Protein AF-A0A0B8PDK1-F1 (afdb_monomer_lite)

Sequence (218 aa):
MIPDRPSPEDPAHLPEDLIPDRDPYHWYFEASARYGMTVEDLDAVCRYEGEEHPQMFTHVSCNWQNDELNVVYFISRGQSEPEMLYEHAFIWVINDKQINNGRIWPMINHNAIGLADQDVTLDAEGATINISYDCKDYTCQYINHVLLARGDTPHVRSDGRPLFGSTDFDMDAYKNAERFFFNATFRLPGGSLHTNTLYLFDDFPAKIHKVLAPAFGY

pLDDT: mean 82.4, std 14.78, range [33.59, 97.44]

Secondary structure (DSSP, 8-state):
-PPPPPPPPPPSS-GGG-S-SS-HHHHHHHHHHHH---HHHHHHHHT-----BTTBEEEEEEEEETTEEEEEEEEE-SSS-TTTTEEEEEEEEESHHHHHTT--SPEEEEEPTT-TTS--EEEEEEEEEEEEEEEETTEEEEEEEEEEEE-SSSEEEEEEEESSS-----THHHHTEEEEEEEEEEE-TTS-EEEEEEEEPTTHHHHHHHHHHHHHT-

Organism: NCBI:txid1481914

Foldseek 3Di:
DPPDQDAFDFDPDDLLNFPEPDDPPPCLVVLCVLQVFDSVLVCCQQVPQDDDDPFKGWHWGWYDDPQKIKIKIWIFGDDPDRSVRTAKIFIDIQHPVCLVVVLLGTKIKGQAPPFQPFQKAWPPQQKWKKFWFPDDPNDTDIDTARFNWDPRGSIITGRSQGSDDDGPDDLCSLQGTQWIWIWTWIQGPVRDIDIDIGTDHRVNSNSVSSRRCSNNPD

Radius of gyration: 17.25 Å; chains: 1; bounding box: 42×47×42 Å

Structure (mmCIF, N/CA/C/O backbone):
data_AF-A0A0B8PDK1-F1
#
_entry.id   AF-A0A0B8PDK1-F1
#
loop_
_atom_site.group_PDB
_atom_site.id
_atom_site.type_symbol
_atom_site.label_atom_id
_atom_site.label_alt_id
_atom_site.label_comp_id
_atom_site.label_asym_id
_atom_site.label_entity_id
_atom_site.label_seq_id
_atom_site.pdbx_PDB_ins_code
_atom_site.Cartn_x
_atom_site.Cartn_y
_atom_site.Cartn_z
_atom_site.occupancy
_atom_site.B_iso_or_equiv
_atom_site.auth_seq_id
_atom_site.auth_comp_id
_atom_site.auth_asym_id
_atom_site.auth_atom_id
_atom_site.pdbx_PDB_model_num
ATOM 1 N N . MET A 1 1 ? 3.953 -26.538 -22.616 1.00 37.06 1 MET A N 1
ATOM 2 C CA . MET A 1 1 ? 3.227 -25.254 -22.640 1.00 37.06 1 MET A CA 1
ATOM 3 C C . MET A 1 1 ? 3.191 -24.759 -21.212 1.00 37.06 1 MET A C 1
ATOM 5 O O . MET A 1 1 ? 2.736 -25.506 -20.356 1.00 37.06 1 MET A O 1
ATOM 9 N N . ILE A 1 2 ? 3.772 -23.593 -20.947 1.00 33.59 2 ILE A N 1
ATOM 10 C CA . ILE A 1 2 ? 3.599 -22.906 -19.663 1.00 33.59 2 ILE A CA 1
ATOM 11 C C . ILE A 1 2 ? 2.163 -22.360 -19.705 1.00 33.59 2 ILE A C 1
ATOM 13 O O . ILE A 1 2 ? 1.821 -21.766 -20.726 1.00 33.59 2 ILE A O 1
ATOM 17 N N . PRO A 1 3 ? 1.298 -22.637 -18.715 1.00 39.22 3 PRO A N 1
ATOM 18 C CA . PRO A 1 3 ? -0.048 -22.075 -18.707 1.00 39.22 3 PRO A CA 1
ATOM 19 C C . PRO A 1 3 ? 0.036 -20.547 -18.730 1.00 39.22 3 PRO A C 1
ATOM 21 O O . PRO A 1 3 ? 0.897 -19.973 -18.058 1.00 39.22 3 PRO A O 1
ATOM 24 N N . ASP A 1 4 ? -0.834 -19.906 -19.513 1.00 47.59 4 ASP A N 1
ATOM 25 C CA . ASP A 1 4 ? -0.920 -18.448 -19.546 1.00 47.59 4 ASP A CA 1
ATOM 26 C C . ASP A 1 4 ? -1.143 -17.929 -18.126 1.00 47.59 4 ASP A C 1
ATOM 28 O O . ASP A 1 4 ? -2.011 -18.419 -17.393 1.00 47.59 4 ASP A O 1
ATOM 32 N N . ARG A 1 5 ? -0.314 -16.965 -17.715 1.00 54.00 5 ARG A N 1
ATOM 33 C CA . ARG A 1 5 ? -0.456 -16.338 -16.402 1.00 54.00 5 ARG A CA 1
ATOM 34 C C . ARG A 1 5 ? -1.838 -15.679 -16.341 1.00 54.00 5 ARG A C 1
ATOM 36 O O . ARG A 1 5 ? -2.207 -14.988 -17.295 1.00 54.00 5 ARG A O 1
ATOM 43 N N . PRO A 1 6 ? -2.601 -15.856 -15.247 1.00 57.00 6 PRO A N 1
ATOM 44 C CA . PRO A 1 6 ? -3.832 -15.107 -15.066 1.00 57.00 6 PRO A CA 1
ATOM 45 C C . PRO A 1 6 ? -3.507 -13.619 -15.146 1.00 57.00 6 PRO A C 1
ATOM 47 O O . PRO A 1 6 ? -2.503 -13.161 -14.607 1.00 57.00 6 PRO A O 1
ATOM 50 N N . SER A 1 7 ? -4.327 -12.857 -15.851 1.00 64.06 7 SER A N 1
ATOM 51 C CA . SER A 1 7 ? -4.087 -11.429 -15.980 1.00 64.06 7 SER A CA 1
ATOM 52 C C . SER A 1 7 ? -4.684 -10.707 -14.754 1.00 64.06 7 SER A C 1
ATOM 54 O O . SER A 1 7 ? -5.829 -11.000 -14.395 1.00 64.06 7 SER A O 1
ATOM 56 N N . PRO A 1 8 ? -3.954 -9.796 -14.078 1.00 63.12 8 PRO A N 1
ATOM 57 C CA . PRO A 1 8 ? -4.495 -9.027 -12.955 1.00 63.12 8 PRO A CA 1
ATOM 58 C C . PRO A 1 8 ? -5.671 -8.166 -13.419 1.00 63.12 8 PRO A C 1
ATOM 60 O O . PRO A 1 8 ? -5.688 -7.743 -14.575 1.00 63.12 8 PRO A O 1
ATOM 63 N N . GLU A 1 9 ? -6.664 -7.946 -12.561 1.00 67.62 9 GLU A N 1
ATOM 64 C CA . GLU A 1 9 ? -7.712 -6.956 -12.836 1.00 67.62 9 GLU A CA 1
ATOM 65 C C . GLU A 1 9 ? -7.065 -5.558 -12.783 1.00 67.62 9 GLU A C 1
ATOM 67 O O . GLU A 1 9 ? -6.116 -5.348 -12.024 1.00 67.62 9 GLU A O 1
ATOM 72 N N . ASP A 1 10 ? -7.504 -4.617 -13.625 1.00 64.88 10 ASP A N 1
ATOM 73 C CA . ASP A 1 10 ? -7.062 -3.226 -13.472 1.00 64.88 10 ASP A CA 1
ATOM 74 C C . ASP A 1 10 ? -7.556 -2.687 -12.113 1.00 64.88 10 ASP A C 1
ATOM 76 O O . ASP A 1 10 ? -8.640 -3.087 -11.667 1.00 64.88 10 ASP A O 1
ATOM 80 N N . PRO A 1 11 ? -6.797 -1.795 -11.445 1.00 58.91 11 PRO A N 1
ATOM 81 C CA . PRO A 1 11 ? -7.277 -1.121 -10.245 1.00 58.91 11 PRO A CA 1
ATOM 82 C C . PRO A 1 11 ? -8.623 -0.451 -10.529 1.00 58.91 11 PRO A C 1
ATOM 84 O O . PRO A 1 11 ? -8.773 0.221 -11.549 1.00 58.91 11 PRO A O 1
ATOM 87 N N . ALA A 1 12 ? -9.600 -0.652 -9.643 1.00 50.56 12 ALA A N 1
ATOM 88 C CA . ALA A 1 12 ? -10.974 -0.199 -9.870 1.00 50.56 12 ALA A CA 1
ATOM 89 C C . ALA A 1 12 ? -11.110 1.333 -9.918 1.00 50.56 12 ALA A C 1
ATOM 91 O O . ALA A 1 12 ? -12.065 1.834 -10.501 1.00 50.56 12 ALA A O 1
ATOM 92 N N . HIS A 1 13 ? -10.148 2.047 -9.327 1.00 52.41 13 HIS A N 1
ATOM 93 C CA . HIS A 1 13 ? -10.093 3.505 -9.270 1.00 52.41 13 HIS A CA 1
ATOM 94 C C . HIS A 1 13 ? -8.677 3.953 -9.609 1.00 52.41 13 HIS A C 1
ATOM 96 O O . HIS A 1 13 ? -7.705 3.467 -9.017 1.00 52.41 13 HIS A O 1
ATOM 102 N N . LEU A 1 14 ? -8.555 4.851 -10.583 1.00 57.94 14 LEU A N 1
ATOM 103 C CA . LEU A 1 14 ? -7.292 5.509 -10.890 1.00 57.94 14 LEU A CA 1
ATOM 104 C C . LEU A 1 14 ? -7.167 6.790 -10.054 1.00 57.94 14 LEU A C 1
ATOM 106 O O . LEU A 1 14 ? -8.182 7.337 -9.636 1.00 57.94 14 LEU A O 1
ATOM 110 N N . PRO A 1 15 ? -5.946 7.303 -9.819 1.00 48.53 15 PRO A N 1
ATOM 111 C CA . PRO A 1 15 ? -5.741 8.562 -9.101 1.00 48.53 15 PRO A CA 1
ATOM 112 C C . PRO A 1 15 ? -6.582 9.742 -9.622 1.00 48.53 15 PRO A C 1
ATOM 114 O O . PRO A 1 15 ? -7.005 10.578 -8.833 1.00 48.53 15 PRO A O 1
ATOM 117 N N . GLU A 1 16 ? -6.858 9.777 -10.929 1.00 47.09 16 GLU A N 1
ATOM 118 C CA . GLU A 1 16 ? -7.649 10.818 -11.605 1.00 47.09 16 GLU A CA 1
ATOM 119 C C . GLU A 1 16 ? -9.161 10.754 -11.291 1.00 47.09 16 GLU A C 1
ATOM 121 O O . GLU A 1 16 ? -9.870 11.736 -11.493 1.00 47.09 16 GLU A O 1
ATOM 126 N N . ASP A 1 17 ? -9.665 9.633 -10.758 1.00 49.50 17 ASP A N 1
ATOM 127 C CA . ASP A 1 17 ? -11.092 9.424 -10.453 1.00 49.50 17 ASP A CA 1
ATOM 128 C C . ASP A 1 17 ? -11.490 9.915 -9.038 1.00 49.50 17 ASP A C 1
ATOM 130 O O . ASP A 1 17 ? -12.602 9.659 -8.575 1.00 49.50 17 ASP A O 1
ATOM 134 N N . LEU A 1 18 ? -10.584 10.576 -8.301 1.00 52.47 18 LEU A N 1
ATOM 135 C CA . LEU A 1 18 ? -10.633 10.640 -6.830 1.00 52.47 18 LEU A CA 1
ATOM 136 C C . LEU A 1 18 ? -10.972 12.000 -6.210 1.00 52.47 18 LEU A C 1
ATOM 138 O O . LEU A 1 18 ? -10.708 12.189 -5.019 1.00 52.47 18 LEU A O 1
ATOM 142 N N . ILE A 1 19 ? -11.573 12.935 -6.948 1.00 50.78 19 ILE A N 1
ATOM 143 C CA . ILE A 1 19 ? -12.209 14.104 -6.321 1.00 50.78 19 ILE A CA 1
ATOM 144 C C . ILE A 1 19 ? -13.554 13.631 -5.752 1.00 50.78 19 ILE A C 1
ATOM 146 O O . ILE A 1 19 ? -14.450 13.301 -6.531 1.00 50.78 19 ILE A O 1
ATOM 150 N N . PRO A 1 20 ? -13.746 13.566 -4.420 1.00 49.69 20 PRO A N 1
ATOM 151 C CA . PRO A 1 20 ? -15.002 13.079 -3.872 1.00 49.69 20 PRO A CA 1
ATOM 152 C C . PRO A 1 20 ? -16.115 14.085 -4.182 1.00 49.69 20 PRO A C 1
ATOM 154 O O . PRO A 1 20 ? -16.078 15.224 -3.718 1.00 49.69 20 PRO A O 1
ATOM 157 N N . ASP A 1 21 ? -17.155 13.652 -4.894 1.00 50.88 21 ASP A N 1
ATOM 158 C CA . ASP A 1 21 ? -18.360 14.458 -5.161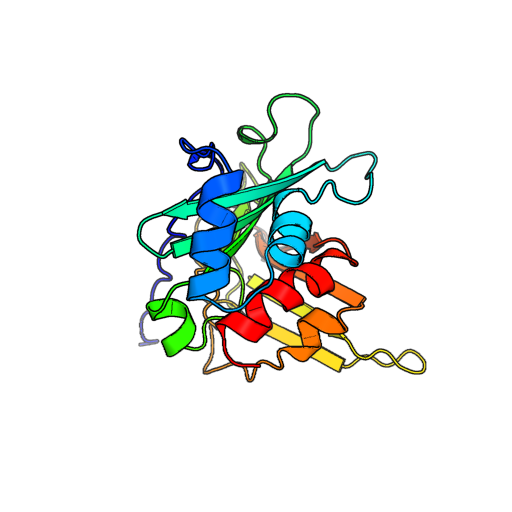 1.00 50.88 21 ASP A CA 1
ATOM 159 C C . ASP A 1 21 ? -19.212 14.719 -3.892 1.00 50.88 21 ASP A C 1
ATOM 161 O O . ASP A 1 21 ? -20.241 15.400 -3.943 1.00 50.88 21 ASP A O 1
ATOM 165 N N . ARG A 1 22 ? -18.829 14.162 -2.732 1.00 55.12 22 ARG A N 1
ATOM 166 C CA . ARG A 1 22 ? -19.646 14.105 -1.509 1.00 55.12 22 ARG A CA 1
ATOM 167 C C . ARG A 1 22 ? -18.874 14.634 -0.294 1.00 55.12 22 ARG A C 1
ATOM 169 O O . ARG A 1 22 ? -17.708 14.303 -0.105 1.00 55.12 22 ARG A O 1
ATOM 176 N N . ASP A 1 23 ? -19.550 15.423 0.549 1.00 59.75 23 ASP A N 1
ATOM 177 C CA . ASP A 1 23 ? -18.977 15.995 1.779 1.00 59.75 23 ASP A CA 1
ATOM 178 C C . ASP A 1 23 ? -18.380 14.889 2.681 1.00 59.75 23 ASP A C 1
ATOM 180 O O . ASP A 1 23 ? -19.111 13.961 3.063 1.00 59.75 23 ASP A O 1
ATOM 184 N N . PRO A 1 24 ? -17.077 14.967 3.026 1.00 60.59 24 PRO A N 1
ATOM 185 C CA . PRO A 1 24 ? -16.369 13.922 3.754 1.00 60.59 24 PRO A CA 1
ATOM 186 C C . PRO A 1 24 ? -16.951 13.587 5.129 1.00 60.59 24 PRO A C 1
ATOM 188 O O . PRO A 1 24 ? -16.879 12.438 5.560 1.00 60.59 24 PRO A O 1
ATOM 191 N N . TYR A 1 25 ? -17.597 14.537 5.813 1.00 62.41 25 TYR A N 1
ATOM 192 C CA . TYR A 1 25 ? -18.040 14.305 7.191 1.00 62.41 25 TYR A CA 1
ATOM 193 C C . TYR A 1 25 ? -19.172 13.284 7.328 1.00 62.41 25 TYR A C 1
ATOM 195 O O . TYR A 1 25 ? -19.274 12.627 8.362 1.00 62.41 25 TYR A O 1
ATOM 203 N N . HIS A 1 26 ? -20.031 13.132 6.319 1.00 74.69 26 HIS A N 1
ATOM 204 C CA . HIS A 1 26 ? -21.177 12.229 6.428 1.00 74.69 26 HIS A CA 1
ATOM 205 C C . HIS A 1 26 ? -20.813 10.772 6.153 1.00 74.69 26 HIS A C 1
ATOM 207 O O . HIS A 1 26 ? -21.332 9.878 6.822 1.00 74.69 26 HIS A O 1
ATOM 213 N N . TRP A 1 27 ? -19.906 10.521 5.210 1.00 86.69 27 TRP A N 1
ATOM 214 C CA . TRP A 1 27 ? -19.604 9.154 4.809 1.00 86.69 27 TRP A CA 1
ATOM 215 C C . TRP A 1 27 ? -18.621 8.442 5.743 1.00 86.69 27 TRP A C 1
ATOM 217 O O . TRP A 1 27 ? -18.649 7.216 5.812 1.00 86.69 27 TRP A O 1
ATOM 227 N N . TYR A 1 28 ? -17.821 9.167 6.532 1.00 92.12 28 TYR A N 1
ATOM 228 C CA . TYR A 1 28 ? -16.919 8.537 7.507 1.00 92.12 28 TYR A CA 1
ATOM 229 C C . TYR A 1 28 ? -17.693 7.710 8.537 1.00 92.12 28 TYR A C 1
ATOM 231 O O . TYR A 1 28 ? -17.275 6.607 8.880 1.00 92.12 28 TYR A O 1
ATOM 239 N N . PHE A 1 29 ? -18.847 8.206 8.998 1.00 92.25 29 PHE A N 1
ATOM 240 C CA . PHE A 1 29 ? -19.721 7.457 9.905 1.00 92.25 29 PHE A CA 1
ATOM 241 C C . PHE A 1 29 ? -20.341 6.229 9.229 1.00 92.25 29 PHE A C 1
ATOM 243 O O . PHE A 1 29 ? -20.479 5.195 9.877 1.00 92.25 29 PHE A O 1
ATOM 250 N N . GLU A 1 30 ? -20.699 6.326 7.943 1.00 92.25 30 GLU A N 1
ATOM 251 C CA . GLU A 1 30 ? -21.222 5.196 7.159 1.00 92.25 30 GLU A CA 1
ATOM 252 C C . GLU A 1 30 ? -20.160 4.084 7.044 1.00 92.25 30 GLU A C 1
ATOM 254 O O . GLU A 1 30 ? -20.423 2.938 7.417 1.00 92.25 30 GLU A O 1
ATOM 259 N N . ALA A 1 31 ? -18.940 4.433 6.621 1.00 92.88 31 ALA A N 1
ATOM 260 C CA . ALA A 1 31 ? -17.822 3.498 6.487 1.00 92.88 31 ALA A CA 1
ATOM 261 C C . ALA A 1 31 ? -17.397 2.902 7.842 1.00 92.88 31 ALA A C 1
ATOM 263 O O . ALA A 1 31 ? -17.259 1.684 7.968 1.00 92.88 31 ALA A O 1
ATOM 264 N N . SER A 1 32 ? -17.270 3.743 8.875 1.00 94.75 32 SER A N 1
ATOM 265 C CA . SER A 1 32 ? -16.959 3.331 10.250 1.00 94.75 32 SER A CA 1
ATOM 266 C C . SER A 1 32 ? -17.984 2.332 10.789 1.00 94.75 32 SER A C 1
ATOM 268 O O . SER A 1 32 ? -17.614 1.275 11.298 1.00 94.75 32 SER A O 1
ATOM 270 N N . ALA A 1 33 ? -19.281 2.605 10.620 1.00 94.44 33 ALA A N 1
ATOM 271 C CA . ALA A 1 33 ? -20.331 1.690 11.057 1.00 94.44 33 ALA A CA 1
ATOM 272 C C . ALA A 1 33 ? -20.314 0.360 10.286 1.00 94.44 33 ALA A C 1
ATOM 274 O O . ALA A 1 33 ? -20.655 -0.681 10.851 1.00 94.44 33 ALA A O 1
ATOM 275 N N . ARG A 1 34 ? -19.928 0.379 9.003 1.00 95.44 34 ARG A N 1
ATOM 276 C CA . ARG A 1 34 ? -19.916 -0.812 8.147 1.00 95.44 34 ARG A CA 1
ATOM 277 C C . ARG A 1 34 ? -18.728 -1.735 8.406 1.00 95.44 34 ARG A C 1
ATOM 279 O O . ARG A 1 34 ? -18.912 -2.955 8.369 1.00 95.44 34 ARG A O 1
ATOM 286 N N . TYR A 1 35 ? -17.547 -1.159 8.618 1.00 95.94 35 TYR A N 1
ATOM 287 C CA . TYR A 1 35 ? -16.274 -1.884 8.686 1.00 95.94 35 TYR A CA 1
ATOM 288 C C . TYR A 1 35 ? -15.579 -1.817 10.046 1.00 95.94 35 TYR A C 1
ATOM 290 O O . TYR A 1 35 ? -14.522 -2.409 10.226 1.00 95.94 35 TYR A O 1
ATOM 298 N N . GLY A 1 36 ? -16.172 -1.143 11.029 1.00 95.75 36 GLY A N 1
ATOM 299 C CA . GLY A 1 36 ? -15.752 -1.216 12.425 1.00 95.75 36 GLY A CA 1
ATOM 300 C C . GLY A 1 36 ? -14.521 -0.387 12.791 1.00 95.75 36 GLY A C 1
ATOM 301 O O . GLY A 1 36 ? -14.167 -0.365 13.969 1.00 95.75 36 GLY A O 1
ATOM 302 N N . MET A 1 37 ? -13.879 0.313 11.846 1.00 96.81 37 MET A N 1
ATOM 303 C CA . MET A 1 37 ? -12.871 1.319 12.203 1.00 96.81 37 MET A CA 1
ATOM 304 C C . MET A 1 37 ? -13.514 2.523 12.882 1.00 96.81 37 MET A C 1
ATOM 306 O O . MET A 1 37 ? -14.701 2.792 12.699 1.00 96.81 37 MET A O 1
ATOM 310 N N . THR A 1 38 ? -12.733 3.279 13.649 1.00 96.94 38 THR A N 1
ATOM 311 C CA . THR A 1 38 ? -13.200 4.547 14.218 1.00 96.94 38 THR A CA 1
ATOM 312 C C . THR A 1 38 ? -13.199 5.651 13.157 1.00 96.94 38 THR A C 1
ATOM 314 O O . THR A 1 38 ? -12.461 5.585 12.170 1.00 96.94 38 THR A O 1
ATOM 317 N N . VAL A 1 39 ? -14.025 6.681 13.357 1.00 95.38 39 VAL A N 1
ATOM 318 C CA . VAL A 1 39 ? -14.022 7.873 12.493 1.00 95.38 39 VAL A CA 1
ATOM 319 C C . VAL A 1 39 ? -12.679 8.592 12.595 1.00 95.38 39 VAL A C 1
ATOM 321 O O . VAL A 1 39 ? -12.175 9.085 11.593 1.00 95.38 39 VAL A O 1
ATOM 324 N N . GLU A 1 40 ? -12.079 8.612 13.784 1.00 95.56 40 GLU A N 1
ATOM 325 C CA . GLU A 1 40 ? -10.782 9.227 14.043 1.00 95.56 40 GLU A CA 1
ATOM 326 C C . GLU A 1 40 ? -9.642 8.525 13.293 1.00 95.56 40 GLU A C 1
ATOM 328 O O . GLU A 1 40 ? -8.784 9.194 12.720 1.00 95.56 40 GLU A O 1
ATOM 333 N N . ASP A 1 41 ? -9.630 7.190 13.261 1.00 96.81 41 ASP A N 1
ATOM 334 C CA . ASP A 1 41 ? -8.601 6.433 12.541 1.00 96.81 41 ASP A CA 1
ATOM 335 C C . ASP A 1 41 ? -8.758 6.574 11.020 1.00 96.81 41 ASP A C 1
ATOM 337 O O . ASP A 1 41 ? -7.762 6.701 10.307 1.00 96.81 41 ASP A O 1
ATOM 341 N N . LEU A 1 42 ? -10.001 6.613 10.526 1.00 95.50 4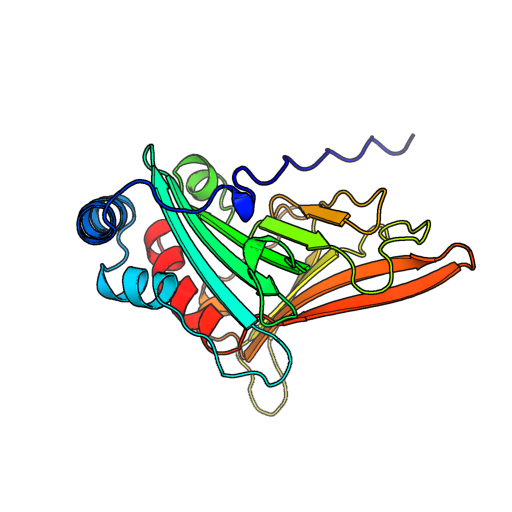2 LEU A N 1
ATOM 342 C CA . LEU A 1 42 ? -10.287 6.884 9.118 1.00 95.50 42 LEU A CA 1
ATOM 343 C C . LEU A 1 42 ? -9.876 8.313 8.721 1.00 95.50 42 LEU A C 1
ATOM 345 O O . LEU A 1 42 ? -9.218 8.498 7.700 1.00 95.50 42 LEU A O 1
ATOM 349 N N . ASP A 1 43 ? -10.189 9.316 9.546 1.00 93.12 43 ASP A N 1
ATOM 350 C CA . ASP A 1 43 ? -9.774 10.705 9.319 1.00 93.12 43 ASP A CA 1
ATOM 351 C C . ASP A 1 43 ? -8.252 10.856 9.304 1.00 93.12 43 ASP A C 1
ATOM 353 O O . ASP A 1 43 ? -7.711 11.496 8.402 1.00 93.12 43 ASP A O 1
ATOM 357 N N . ALA A 1 44 ? -7.553 10.190 10.228 1.00 93.12 44 ALA A N 1
ATOM 358 C CA . ALA A 1 44 ? -6.094 10.204 10.296 1.00 93.12 44 ALA A CA 1
ATOM 359 C C . ALA A 1 44 ? -5.417 9.623 9.042 1.00 93.12 44 ALA A C 1
ATOM 361 O O . ALA A 1 44 ? -4.297 10.022 8.718 1.00 93.12 44 ALA A O 1
ATOM 362 N N . VAL A 1 45 ? -6.069 8.685 8.348 1.00 94.12 45 VAL A N 1
ATOM 363 C CA . VAL A 1 45 ? -5.611 8.157 7.056 1.00 94.12 45 VAL A CA 1
ATOM 364 C C . VAL A 1 45 ? -5.957 9.125 5.926 1.00 94.12 45 VAL A C 1
ATOM 366 O O . VAL A 1 45 ? -5.087 9.490 5.142 1.00 94.12 45 VAL A O 1
ATOM 369 N N . CYS A 1 46 ? -7.209 9.568 5.846 1.00 90.00 46 CYS A N 1
ATOM 370 C CA . CYS A 1 46 ? -7.715 10.335 4.707 1.00 90.00 46 CYS A CA 1
ATOM 371 C C . CYS A 1 46 ? -7.245 11.791 4.664 1.00 90.00 46 CYS A C 1
ATOM 373 O O . CYS A 1 46 ? -7.256 12.406 3.603 1.00 90.00 46 CYS A O 1
ATOM 375 N N . ARG A 1 47 ? -6.818 12.344 5.801 1.00 88.31 47 ARG A N 1
ATOM 376 C CA . ARG A 1 47 ? -6.193 13.671 5.905 1.00 88.31 47 ARG A CA 1
ATOM 377 C C . ARG A 1 47 ? -4.693 13.585 6.158 1.00 88.31 47 ARG A C 1
ATOM 379 O O . ARG A 1 47 ? -4.109 14.493 6.742 1.00 88.31 47 ARG A O 1
ATOM 386 N N . TYR A 1 48 ? -4.072 12.473 5.791 1.00 88.81 48 TYR A N 1
ATOM 387 C CA . TYR A 1 48 ? -2.643 12.308 5.970 1.00 88.81 48 TYR A CA 1
ATOM 388 C C . TYR A 1 48 ? -1.869 13.278 5.068 1.00 88.81 48 TYR A C 1
ATOM 390 O O . TYR A 1 48 ? -1.991 13.235 3.845 1.00 88.81 48 TYR A O 1
ATOM 398 N N . GLU A 1 49 ? -1.059 14.138 5.685 1.00 80.69 49 GLU A N 1
ATOM 399 C CA . GLU A 1 49 ? -0.267 15.163 4.988 1.00 80.69 49 GLU A CA 1
ATOM 400 C C . GLU A 1 49 ? 1.184 14.730 4.715 1.00 80.69 49 GLU A C 1
ATOM 402 O O . GLU A 1 49 ? 1.922 15.458 4.055 1.00 80.69 49 GLU A O 1
ATOM 407 N N . GLY A 1 50 ? 1.591 13.531 5.151 1.00 72.81 50 GLY A N 1
ATOM 408 C CA . GLY A 1 50 ? 2.958 13.053 4.936 1.00 72.81 50 GLY A CA 1
ATOM 409 C C . GLY A 1 50 ? 3.997 13.630 5.885 1.00 72.81 50 GLY A C 1
ATOM 410 O O . GLY A 1 50 ? 3.759 14.596 6.610 1.00 72.81 50 GLY A O 1
ATOM 411 N N . GLU A 1 51 ? 5.189 13.039 5.843 1.00 72.81 51 GLU A N 1
ATOM 412 C CA . GLU A 1 51 ? 6.404 13.759 6.203 1.00 72.81 51 GLU A CA 1
ATOM 413 C C . GLU A 1 51 ? 6.810 14.681 5.046 1.00 72.81 51 GLU A C 1
ATOM 415 O O . GLU A 1 51 ? 6.688 14.337 3.868 1.00 72.81 51 GLU A O 1
ATOM 420 N N . GLU A 1 52 ? 7.318 15.868 5.367 1.00 70.19 52 GLU A N 1
ATOM 421 C CA . GLU A 1 52 ? 7.772 16.804 4.344 1.00 70.19 52 GLU A CA 1
ATOM 422 C C . GLU A 1 52 ? 9.053 16.274 3.678 1.00 70.19 52 GLU A C 1
ATOM 424 O O . GLU A 1 52 ? 10.119 16.217 4.296 1.00 70.19 52 GLU A O 1
ATOM 429 N N . HIS A 1 53 ? 8.968 15.896 2.398 1.00 70.81 53 HIS A N 1
ATOM 430 C CA . HIS A 1 53 ? 10.128 15.485 1.608 1.00 70.81 53 HIS A CA 1
ATOM 431 C C . HIS A 1 53 ? 10.503 16.573 0.587 1.00 70.81 53 HIS A C 1
ATOM 433 O O . HIS A 1 53 ? 9.652 17.040 -0.168 1.00 70.81 53 HIS A O 1
ATOM 439 N N . PRO A 1 54 ? 11.790 16.953 0.460 1.00 69.12 54 PRO A N 1
ATOM 440 C CA . PRO A 1 54 ? 12.206 18.100 -0.357 1.00 69.12 54 PRO A CA 1
ATOM 441 C C . PRO A 1 54 ? 11.948 17.958 -1.867 1.00 69.12 54 PRO A C 1
ATOM 443 O O . PRO A 1 54 ? 12.103 18.926 -2.608 1.00 69.12 54 PRO A O 1
ATOM 446 N N . GLN A 1 55 ? 11.632 16.754 -2.349 1.00 69.88 55 GLN A N 1
ATOM 447 C CA . GLN A 1 55 ? 11.479 16.453 -3.780 1.00 69.88 55 GLN A CA 1
ATOM 448 C C . GLN A 1 55 ? 10.271 15.571 -4.114 1.00 69.88 55 GLN A C 1
ATOM 450 O O . GLN A 1 55 ? 10.052 15.283 -5.287 1.00 69.88 55 GLN A O 1
ATOM 455 N N . MET A 1 56 ? 9.527 15.106 -3.109 1.00 74.31 56 MET A N 1
ATOM 456 C CA . MET A 1 56 ? 8.391 14.203 -3.302 1.00 74.31 56 MET A CA 1
ATOM 457 C C . MET A 1 56 ? 7.203 14.778 -2.552 1.00 74.31 56 MET A C 1
ATOM 459 O O . MET A 1 56 ? 7.351 15.189 -1.405 1.00 74.31 56 MET A O 1
ATOM 463 N N . PHE A 1 57 ? 6.050 14.792 -3.204 1.00 77.25 57 PHE A N 1
ATOM 464 C CA . PHE A 1 57 ? 4.789 15.153 -2.585 1.00 77.25 57 PHE A CA 1
ATOM 465 C C . PHE A 1 57 ? 3.974 13.887 -2.408 1.00 77.25 57 PHE A C 1
ATOM 467 O O . PHE A 1 57 ? 3.877 13.061 -3.318 1.00 77.25 57 PHE A O 1
ATOM 474 N N . THR A 1 58 ? 3.425 13.731 -1.214 1.00 79.62 58 THR A N 1
ATOM 475 C CA . THR A 1 58 ? 2.564 12.610 -0.872 1.00 79.62 58 THR A CA 1
ATOM 476 C C . THR A 1 58 ? 1.187 13.140 -0.586 1.00 79.62 58 THR A C 1
ATOM 478 O O . THR A 1 58 ? 1.029 14.133 0.122 1.00 79.62 58 THR A O 1
ATOM 481 N N . HIS A 1 59 ? 0.194 12.458 -1.118 1.00 82.62 59 HIS A N 1
ATOM 482 C CA . HIS A 1 59 ? -1.191 12.823 -0.935 1.00 82.62 59 HIS A CA 1
ATOM 483 C C . HIS A 1 59 ? -1.997 11.557 -0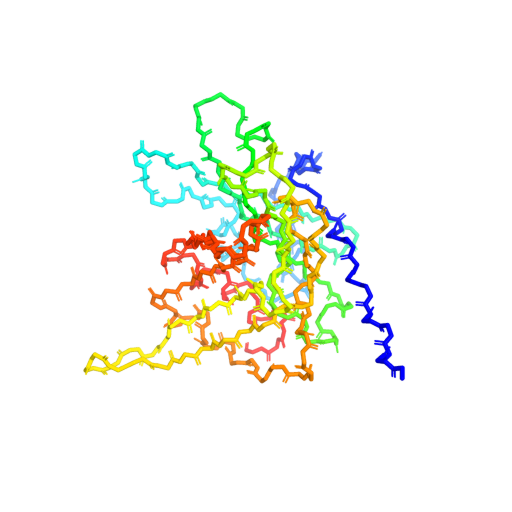.719 1.00 82.62 59 HIS A C 1
ATOM 485 O O . HIS A 1 59 ? -1.692 10.499 -1.277 1.00 82.62 59 HIS A O 1
ATOM 491 N N . VAL A 1 60 ? -3.039 11.680 0.090 1.00 86.00 60 VAL A N 1
ATOM 492 C CA . VAL A 1 60 ? -4.001 10.609 0.291 1.00 86.00 60 VAL A CA 1
ATOM 493 C C . VAL A 1 60 ? -5.362 11.111 -0.132 1.00 86.00 60 VAL A C 1
ATOM 495 O O . VAL A 1 60 ? -5.793 12.181 0.291 1.00 86.00 60 VAL A O 1
ATOM 498 N N . SER A 1 61 ? -6.028 10.338 -0.981 1.00 84.75 61 SER A N 1
ATOM 499 C CA . SER A 1 61 ? -7.443 10.527 -1.266 1.00 84.75 61 SER A CA 1
ATOM 500 C C . SER A 1 61 ? -8.218 9.325 -0.761 1.00 84.75 61 SER A C 1
ATOM 502 O O . SER A 1 61 ? -7.806 8.177 -0.947 1.00 84.75 61 SER A O 1
ATOM 504 N N . CYS A 1 62 ? -9.349 9.597 -0.121 1.00 87.75 62 CYS A N 1
ATOM 505 C CA . CYS A 1 62 ? -10.300 8.572 0.249 1.00 87.75 62 CYS A CA 1
ATOM 506 C C . CYS A 1 62 ? -11.652 8.837 -0.394 1.00 87.75 62 CYS A C 1
ATOM 508 O O . CYS A 1 62 ? -12.127 9.974 -0.417 1.00 87.75 62 CYS A O 1
ATOM 510 N N . ASN A 1 63 ? -12.305 7.766 -0.825 1.00 87.75 63 ASN A N 1
ATOM 511 C CA . ASN A 1 63 ? -13.647 7.821 -1.378 1.00 87.75 63 ASN A CA 1
ATOM 512 C C . ASN A 1 63 ? -14.516 6.701 -0.801 1.00 87.75 63 ASN A C 1
ATOM 514 O O . ASN A 1 63 ? -14.052 5.574 -0.633 1.00 87.75 63 ASN A O 1
ATOM 518 N N . TRP A 1 64 ? -15.785 7.010 -0.548 1.00 87.25 64 TRP A N 1
ATOM 519 C CA . TRP A 1 64 ? -16.795 6.054 -0.108 1.00 87.25 64 TRP A CA 1
ATOM 520 C C . TRP A 1 64 ? -17.999 6.088 -1.032 1.00 87.25 64 TRP A C 1
ATOM 522 O O . TRP A 1 64 ? -18.730 7.083 -1.095 1.00 87.25 64 TRP A O 1
ATOM 532 N N . GLN A 1 65 ? -18.242 4.972 -1.708 1.00 86.44 65 GLN A N 1
ATOM 533 C CA . GLN A 1 65 ? -19.391 4.837 -2.586 1.00 86.44 65 GLN A CA 1
ATOM 534 C C . GLN A 1 65 ? -19.808 3.376 -2.710 1.00 86.44 65 GLN A C 1
ATOM 536 O O . GLN A 1 65 ? -18.961 2.501 -2.820 1.00 86.44 65 GLN A O 1
ATOM 541 N N . ASN A 1 66 ? -21.118 3.113 -2.753 1.00 87.44 66 ASN A N 1
ATOM 542 C CA . ASN A 1 66 ? -21.671 1.769 -2.974 1.00 87.44 66 ASN A CA 1
ATOM 543 C C . ASN A 1 66 ? -21.102 0.713 -2.009 1.00 87.44 66 ASN A C 1
ATOM 545 O O . ASN A 1 66 ? -20.737 -0.383 -2.428 1.00 87.44 66 ASN A O 1
ATOM 549 N N . ASP A 1 67 ? -21.010 1.070 -0.727 1.00 89.81 67 ASP A N 1
ATOM 550 C CA . ASP A 1 67 ? -20.406 0.253 0.326 1.00 89.81 67 ASP A CA 1
ATOM 551 C C . ASP A 1 67 ? -18.927 -0.101 0.085 1.00 89.81 67 ASP A C 1
ATOM 553 O O . ASP A 1 67 ? -18.418 -1.069 0.636 1.00 89.81 67 ASP A O 1
ATOM 557 N N . GLU A 1 68 ? -18.199 0.667 -0.718 1.00 92.06 68 GLU A N 1
ATOM 558 C CA . GLU A 1 68 ? -16.774 0.473 -0.970 1.00 92.06 68 GLU A CA 1
ATOM 559 C C . GLU A 1 68 ? -15.980 1.688 -0.495 1.00 92.06 68 GLU A C 1
ATOM 561 O O . GLU A 1 68 ? -16.236 2.817 -0.919 1.00 92.06 68 GLU A O 1
ATOM 566 N N . LEU A 1 69 ? -15.007 1.442 0.387 1.00 92.44 69 LEU A N 1
ATOM 567 C CA . LEU A 1 69 ? -14.041 2.443 0.828 1.00 92.44 69 LEU A CA 1
ATOM 568 C C . LEU A 1 69 ? -12.748 2.264 0.038 1.00 92.44 69 LEU A C 1
ATOM 570 O O . LEU A 1 69 ? -12.101 1.222 0.119 1.00 92.44 69 LEU A O 1
ATOM 574 N N . ASN A 1 70 ? -12.358 3.302 -0.686 1.00 91.44 70 ASN A N 1
ATOM 575 C CA . ASN A 1 70 ? -11.089 3.382 -1.386 1.00 91.44 70 ASN A CA 1
ATOM 576 C C . ASN A 1 70 ? -10.165 4.327 -0.630 1.00 91.44 70 ASN A C 1
ATOM 578 O O . ASN A 1 70 ? -10.563 5.446 -0.318 1.00 91.44 70 ASN A O 1
ATOM 582 N N . VAL A 1 71 ? -8.942 3.882 -0.356 1.00 92.31 71 VAL A N 1
ATOM 583 C CA . VAL A 1 71 ? -7.858 4.704 0.183 1.00 92.31 71 VAL A CA 1
ATOM 584 C C . VAL A 1 71 ? -6.714 4.656 -0.812 1.00 92.31 71 VAL A C 1
ATOM 586 O O . VAL A 1 71 ? -6.161 3.591 -1.076 1.00 92.31 71 VAL A O 1
ATOM 589 N N . VAL A 1 72 ? -6.349 5.807 -1.356 1.00 90.31 72 VAL A N 1
ATOM 590 C CA . VAL A 1 72 ? -5.294 5.927 -2.357 1.00 90.31 72 VAL A CA 1
ATOM 591 C C . VAL A 1 72 ? -4.208 6.822 -1.810 1.00 90.31 72 VAL A C 1
ATOM 593 O O . VAL A 1 72 ? -4.397 8.027 -1.685 1.00 90.31 72 VAL A O 1
ATOM 596 N N . TYR A 1 73 ? -3.066 6.223 -1.500 1.00 90.38 73 TYR A N 1
ATOM 597 C CA . TYR A 1 73 ? -1.839 6.946 -1.209 1.00 90.38 73 TYR A CA 1
ATOM 598 C C . TYR A 1 73 ? -1.074 7.108 -2.512 1.00 90.38 73 TYR A C 1
ATOM 600 O O . TYR A 1 73 ? -0.699 6.100 -3.112 1.00 90.38 73 TYR A O 1
ATOM 608 N N . PHE A 1 74 ? -0.820 8.338 -2.944 1.00 85.19 74 PHE A N 1
ATOM 609 C CA . PHE A 1 74 ? -0.059 8.604 -4.156 1.00 85.19 74 PHE A CA 1
ATOM 610 C C . PHE A 1 74 ? 1.154 9.495 -3.914 1.00 85.19 74 PHE A C 1
ATOM 612 O O . PHE A 1 74 ? 1.153 10.381 -3.060 1.00 85.19 74 PHE A O 1
ATOM 619 N N . ILE A 1 75 ? 2.194 9.232 -4.703 1.00 81.31 75 ILE A N 1
ATOM 620 C CA . ILE A 1 75 ? 3.464 9.950 -4.712 1.00 81.31 75 ILE A CA 1
ATOM 621 C C . ILE A 1 75 ? 3.620 10.611 -6.077 1.00 81.31 75 ILE A C 1
ATOM 623 O O . ILE A 1 75 ? 3.462 9.961 -7.118 1.00 81.31 75 ILE A O 1
ATOM 627 N N . SER A 1 76 ? 3.958 11.896 -6.068 1.00 76.69 76 SER A N 1
ATOM 628 C CA . SER A 1 76 ? 4.269 12.669 -7.268 1.00 76.69 76 SER A CA 1
ATOM 629 C C . SER A 1 76 ? 5.516 13.532 -7.076 1.00 76.69 76 SER A C 1
ATOM 631 O O . SER A 1 76 ? 5.915 13.881 -5.958 1.00 76.69 76 SER A O 1
ATOM 633 N N . ARG A 1 77 ? 6.150 13.891 -8.196 1.00 69.06 77 ARG A N 1
ATOM 634 C CA . ARG A 1 77 ? 7.226 14.888 -8.242 1.00 69.06 77 ARG A CA 1
ATOM 635 C C . ARG A 1 77 ? 6.715 16.146 -8.926 1.00 69.06 77 ARG A C 1
ATOM 637 O O . ARG A 1 77 ? 6.321 16.102 -10.085 1.00 69.06 77 ARG A O 1
ATOM 644 N N . GLY A 1 78 ? 6.801 17.285 -8.242 1.00 57.09 78 GLY A N 1
ATOM 645 C CA . GLY A 1 78 ? 6.482 18.600 -8.809 1.00 57.09 78 GLY A CA 1
ATOM 646 C C . GLY A 1 78 ? 5.475 19.396 -7.980 1.00 57.09 78 GLY A C 1
ATOM 647 O O . GLY A 1 78 ? 4.697 18.834 -7.225 1.00 57.09 78 GLY A O 1
ATOM 648 N N . GLN A 1 79 ? 5.519 20.726 -8.109 1.00 51.78 79 GLN A N 1
ATOM 649 C CA . GLN A 1 79 ? 4.659 21.650 -7.352 1.00 51.78 79 GLN A CA 1
ATOM 650 C C . GLN A 1 79 ? 3.325 21.976 -8.046 1.00 51.78 79 GLN A C 1
ATOM 652 O O . GLN A 1 79 ? 2.480 22.636 -7.447 1.00 51.78 79 GLN A O 1
ATOM 657 N N . SER A 1 80 ? 3.132 21.577 -9.307 1.00 50.09 80 SER A N 1
ATOM 658 C CA . SER A 1 80 ? 1.930 21.901 -10.085 1.00 50.09 80 SER A CA 1
ATOM 659 C C . SER A 1 80 ? 1.117 20.644 -10.379 1.00 50.09 80 SER A C 1
ATOM 661 O O . SER A 1 80 ? 1.632 19.742 -11.032 1.00 50.09 80 SER A O 1
ATOM 663 N N . GLU A 1 81 ? -0.131 20.641 -9.904 1.00 51.31 81 GLU A N 1
ATOM 664 C CA . GLU A 1 81 ? -1.177 19.628 -10.126 1.00 51.31 81 GLU A CA 1
ATOM 665 C C . GLU A 1 81 ? -0.688 18.177 -9.919 1.00 51.31 81 GLU A C 1
ATOM 667 O O . GLU A 1 81 ? -0.402 17.469 -10.886 1.00 51.31 81 GLU A O 1
ATOM 672 N N . PRO A 1 82 ? -0.597 17.724 -8.648 1.00 50.47 82 PRO A N 1
ATOM 673 C CA . PRO A 1 82 ? -0.086 16.403 -8.256 1.00 50.47 82 PRO A CA 1
ATOM 674 C C . PRO A 1 82 ? -0.707 15.224 -9.017 1.00 50.47 82 PRO A C 1
ATOM 676 O O . PRO A 1 82 ? -0.049 14.207 -9.224 1.00 50.47 82 PRO A O 1
ATOM 679 N N . GLU A 1 83 ? -1.960 15.386 -9.438 1.00 48.34 83 GLU A N 1
ATOM 680 C CA . GLU A 1 83 ? -2.775 14.406 -10.156 1.00 48.34 83 GLU A CA 1
ATOM 681 C C . GLU A 1 83 ? -2.271 14.165 -11.591 1.00 48.34 83 GLU A C 1
ATOM 683 O O . GLU A 1 83 ? -2.337 13.044 -12.084 1.00 48.34 83 GLU A O 1
ATOM 688 N N . MET A 1 84 ? -1.672 15.176 -12.237 1.00 43.41 84 MET A N 1
ATOM 689 C CA . MET A 1 84 ? -1.134 15.072 -13.604 1.00 43.41 84 MET A CA 1
ATOM 690 C C . MET A 1 84 ? 0.326 14.587 -13.665 1.00 43.41 84 MET A C 1
ATOM 692 O O . MET A 1 84 ? 0.825 14.270 -14.745 1.00 43.41 84 MET A O 1
ATOM 696 N N . LEU A 1 85 ? 1.029 14.534 -12.525 1.00 54.44 85 LEU A N 1
ATOM 697 C CA . LEU A 1 85 ? 2.442 14.119 -12.405 1.00 54.44 85 LEU A CA 1
ATOM 698 C C . LEU A 1 85 ? 2.613 12.897 -11.493 1.00 54.44 85 LEU A C 1
ATOM 700 O O . LEU A 1 85 ? 3.626 12.723 -10.813 1.00 54.44 85 LEU A O 1
ATOM 704 N N . TYR A 1 86 ? 1.584 12.062 -11.466 1.00 63.38 86 TYR A N 1
ATOM 705 C CA . TYR A 1 86 ? 1.527 10.845 -10.686 1.00 63.38 86 TYR A CA 1
ATOM 706 C C . TYR A 1 86 ? 2.626 9.837 -11.077 1.00 63.38 86 TYR A C 1
ATOM 708 O O . TYR A 1 86 ? 2.757 9.453 -12.243 1.00 63.38 86 TYR A O 1
ATOM 716 N N . GLU A 1 87 ? 3.391 9.362 -10.088 1.00 77.44 87 GLU A N 1
ATOM 717 C CA . GLU A 1 87 ? 4.442 8.353 -10.290 1.00 77.44 87 GLU A CA 1
ATOM 718 C C . GLU A 1 87 ? 4.051 6.986 -9.713 1.00 77.44 87 GLU A C 1
ATOM 720 O O . GLU A 1 87 ? 4.376 5.937 -10.280 1.00 77.44 87 GLU A O 1
ATOM 725 N N . HIS A 1 88 ? 3.377 6.968 -8.563 1.00 86.38 88 HIS A N 1
ATOM 726 C CA . HIS A 1 88 ? 3.093 5.729 -7.846 1.00 86.38 88 HIS A CA 1
ATOM 727 C C . HIS A 1 88 ? 1.901 5.853 -6.900 1.00 86.38 88 HIS A C 1
ATOM 729 O O . HIS A 1 88 ? 1.777 6.864 -6.214 1.00 86.38 88 HIS A O 1
ATOM 735 N N . ALA A 1 89 ? 1.064 4.814 -6.816 1.00 88.81 89 ALA A N 1
ATOM 736 C CA . ALA A 1 89 ? 0.036 4.673 -5.791 1.00 88.81 89 ALA A CA 1
ATOM 737 C C . ALA A 1 89 ? 0.035 3.288 -5.167 1.00 88.81 89 ALA A C 1
ATOM 739 O O . ALA A 1 89 ? 0.099 2.270 -5.864 1.00 88.81 89 ALA A O 1
ATOM 740 N N . PHE A 1 90 ? -0.217 3.315 -3.864 1.00 92.75 90 PHE A N 1
ATOM 741 C CA . PHE A 1 90 ? -0.790 2.217 -3.111 1.00 92.75 90 PHE A CA 1
ATOM 742 C C . PHE A 1 90 ? -2.293 2.465 -2.971 1.00 92.75 90 PHE A C 1
ATOM 744 O O . PHE A 1 90 ? -2.712 3.521 -2.495 1.00 92.75 90 PHE A O 1
ATOM 751 N N . ILE A 1 91 ? -3.106 1.506 -3.409 1.00 92.69 91 ILE A N 1
ATOM 752 C CA . ILE A 1 91 ? -4.568 1.620 -3.420 1.00 92.69 91 ILE A CA 1
ATOM 753 C C . ILE A 1 91 ? -5.152 0.492 -2.574 1.00 92.69 91 ILE A C 1
ATOM 755 O O . ILE A 1 91 ? -5.082 -0.676 -2.952 1.00 92.69 91 ILE A O 1
ATOM 759 N N . TRP A 1 92 ? -5.763 0.826 -1.444 1.00 94.06 92 TRP A N 1
ATOM 760 C CA . TRP A 1 92 ? -6.540 -0.120 -0.651 1.00 94.06 92 TRP A CA 1
ATOM 761 C C . TRP A 1 92 ? -8.015 0.016 -0.998 1.00 94.06 92 TRP A C 1
ATOM 763 O O . TRP A 1 92 ? -8.581 1.105 -0.924 1.00 94.06 92 TRP A O 1
ATOM 773 N N . VAL A 1 93 ? -8.636 -1.109 -1.345 1.00 92.88 93 VAL A N 1
ATOM 774 C CA . VAL A 1 93 ? -10.075 -1.204 -1.596 1.00 92.88 93 VAL A CA 1
ATOM 775 C C . VAL A 1 93 ? -10.677 -2.076 -0.506 1.00 92.88 93 VAL A C 1
ATOM 777 O O . VAL A 1 93 ? -10.333 -3.251 -0.382 1.00 92.88 93 VAL A O 1
ATOM 780 N N . ILE A 1 94 ? -11.574 -1.508 0.288 1.00 94.25 94 ILE A N 1
ATOM 781 C CA . ILE A 1 94 ? -12.228 -2.184 1.404 1.00 94.25 94 ILE A CA 1
ATOM 782 C C . ILE A 1 94 ? -13.695 -2.366 1.030 1.00 94.25 94 ILE A C 1
ATOM 784 O O . ILE A 1 94 ? -14.482 -1.418 1.007 1.00 94.25 94 ILE A O 1
ATOM 788 N N . ASN A 1 95 ? -14.039 -3.610 0.707 1.00 94.06 95 ASN A N 1
ATOM 789 C CA . ASN A 1 95 ? -15.405 -4.055 0.471 1.00 94.06 95 ASN A CA 1
ATOM 790 C C . ASN A 1 95 ? -15.573 -5.536 0.840 1.00 94.06 95 ASN A C 1
ATOM 792 O O . ASN A 1 95 ? -14.589 -6.256 1.029 1.00 94.06 95 ASN A O 1
ATOM 796 N N . ASP A 1 96 ? -16.815 -6.022 0.876 1.00 92.75 96 ASP A N 1
ATOM 797 C CA . ASP A 1 96 ? -17.112 -7.424 1.202 1.00 92.75 96 ASP A CA 1
ATOM 798 C C . ASP A 1 96 ? -16.393 -8.427 0.287 1.00 92.75 96 ASP A C 1
ATOM 800 O O . ASP A 1 96 ? -15.987 -9.499 0.737 1.00 92.75 96 ASP A O 1
ATOM 804 N N . LYS A 1 97 ? -16.209 -8.111 -1.002 1.00 91.25 97 LYS A N 1
ATOM 805 C CA . LYS A 1 97 ? -15.487 -8.990 -1.936 1.00 91.25 97 LYS A CA 1
ATOM 806 C C . LYS A 1 97 ? -14.016 -9.102 -1.533 1.00 91.25 97 LYS A C 1
ATOM 808 O O . LYS A 1 97 ? -13.477 -10.206 -1.559 1.00 91.25 97 LYS A O 1
ATOM 813 N N . GLN A 1 98 ? -13.356 -8.000 -1.188 1.00 90.00 98 GLN A N 1
ATOM 814 C CA . GLN A 1 98 ? -11.944 -8.001 -0.796 1.00 90.00 98 GLN A CA 1
ATOM 815 C C . GLN A 1 98 ? -11.759 -8.670 0.573 1.00 90.00 98 GLN A C 1
ATOM 817 O O . GLN A 1 98 ? -10.894 -9.538 0.703 1.00 90.00 98 GLN A O 1
ATOM 822 N N . ILE A 1 99 ? -12.639 -8.367 1.536 1.00 91.38 99 ILE A N 1
ATOM 823 C CA . ILE A 1 99 ? -12.636 -8.950 2.888 1.00 91.38 99 ILE A CA 1
ATOM 824 C C . ILE A 1 99 ? -12.806 -10.471 2.831 1.00 91.38 99 ILE A C 1
ATOM 826 O O . ILE A 1 99 ? -11.956 -11.205 3.329 1.00 91.38 99 ILE A O 1
ATOM 830 N N . ASN A 1 100 ? -13.840 -10.967 2.143 1.00 89.88 100 ASN A N 1
ATOM 831 C CA . ASN A 1 100 ? -14.096 -12.409 2.035 1.00 89.88 100 ASN A CA 1
ATOM 832 C C . ASN A 1 100 ? -12.976 -13.172 1.310 1.00 89.88 100 ASN A C 1
ATOM 834 O O . ASN A 1 100 ? -12.803 -14.369 1.527 1.00 89.88 100 ASN A O 1
ATOM 838 N N . ASN A 1 101 ? -12.225 -12.492 0.440 1.00 86.50 101 ASN A N 1
ATOM 839 C CA . ASN A 1 101 ? -11.090 -13.076 -0.272 1.00 86.50 101 ASN A CA 1
ATOM 840 C C . ASN A 1 101 ? -9.748 -12.878 0.457 1.00 86.50 101 ASN A C 1
ATOM 842 O O . ASN A 1 101 ? -8.722 -13.283 -0.089 1.00 86.50 101 ASN A O 1
ATOM 846 N N . GLY A 1 102 ? -9.725 -12.237 1.634 1.00 85.88 102 GLY A N 1
ATOM 847 C CA . GLY A 1 102 ? -8.494 -11.943 2.376 1.00 85.88 102 GLY A CA 1
ATOM 848 C C . GLY A 1 102 ? -7.513 -11.044 1.613 1.00 85.88 102 GLY A C 1
ATOM 849 O O . GLY A 1 102 ? -6.300 -11.160 1.779 1.00 85.88 102 GLY A O 1
ATOM 850 N N . ARG A 1 103 ? -8.012 -10.175 0.727 1.00 86.94 103 ARG A N 1
ATOM 851 C CA . ARG A 1 103 ? -7.189 -9.307 -0.129 1.00 86.94 103 ARG A CA 1
ATOM 852 C C . ARG A 1 103 ? -6.819 -8.023 0.613 1.00 86.94 103 ARG A C 1
ATOM 854 O O . ARG A 1 103 ? -7.460 -6.992 0.456 1.00 86.94 103 ARG A O 1
ATOM 861 N N . ILE A 1 104 ? -5.798 -8.141 1.458 1.00 88.38 104 ILE A N 1
ATOM 862 C CA . ILE A 1 104 ? -5.341 -7.098 2.393 1.00 88.38 104 ILE A CA 1
ATOM 863 C C . ILE A 1 104 ? -4.215 -6.220 1.800 1.00 88.38 104 ILE A C 1
ATOM 865 O O . ILE A 1 104 ? -3.966 -5.100 2.255 1.00 88.38 104 ILE A O 1
ATOM 869 N N . TRP A 1 105 ? -3.514 -6.721 0.783 1.00 91.56 105 TRP A N 1
ATOM 870 C CA . TRP A 1 105 ? -2.446 -5.990 0.100 1.00 91.56 105 TRP A CA 1
ATOM 871 C C . TRP A 1 105 ? -3.004 -4.844 -0.751 1.00 91.56 105 TRP A C 1
ATOM 873 O O . TRP A 1 105 ? -4.058 -5.016 -1.369 1.00 91.56 105 TRP A O 1
ATOM 883 N N . PRO A 1 106 ? -2.307 -3.694 -0.833 1.00 93.31 106 PRO A N 1
ATOM 884 C CA . PRO A 1 106 ? -2.712 -2.640 -1.740 1.00 93.31 106 PRO A CA 1
ATOM 885 C C . PRO A 1 106 ? -2.550 -3.103 -3.186 1.00 93.31 106 PRO A C 1
ATOM 887 O O . PRO A 1 106 ? -1.605 -3.810 -3.546 1.00 93.31 106 PRO A O 1
ATOM 890 N N . MET A 1 107 ? -3.454 -2.632 -4.032 1.00 93.12 107 MET A N 1
ATOM 891 C CA . MET A 1 107 ? -3.251 -2.610 -5.470 1.00 93.12 107 MET A CA 1
ATOM 892 C C . MET A 1 107 ? -2.143 -1.607 -5.795 1.00 93.12 107 MET A C 1
ATOM 894 O O . MET A 1 107 ? -1.964 -0.604 -5.097 1.00 93.12 107 MET A O 1
ATOM 898 N N . ILE A 1 108 ? -1.413 -1.880 -6.872 1.00 91.12 108 ILE A N 1
ATOM 899 C CA . ILE A 1 108 ? -0.319 -1.039 -7.339 1.00 91.12 108 ILE A CA 1
ATOM 900 C C . ILE A 1 108 ? -0.680 -0.440 -8.683 1.00 91.12 108 ILE A C 1
ATOM 902 O O . ILE A 1 108 ? -1.097 -1.136 -9.612 1.00 91.12 108 ILE A O 1
ATOM 906 N N . ASN A 1 109 ? -0.426 0.853 -8.789 1.00 88.19 109 ASN A N 1
ATOM 907 C CA . ASN A 1 109 ? -0.365 1.576 -10.038 1.00 88.19 109 ASN A CA 1
ATOM 908 C C . ASN A 1 109 ? 0.960 2.359 -10.011 1.00 88.19 109 ASN A C 1
ATOM 910 O O . ASN A 1 109 ? 1.258 3.069 -9.055 1.00 88.19 109 ASN A O 1
ATOM 914 N N . HIS A 1 110 ? 1.848 2.111 -10.968 1.00 88.00 110 HIS A N 1
ATOM 915 C CA . HIS A 1 110 ? 3.192 2.680 -10.943 1.00 88.00 110 HIS A CA 1
ATOM 916 C C . HIS A 1 110 ? 3.693 3.004 -12.341 1.00 88.00 110 HIS A C 1
ATOM 918 O O . HIS A 1 110 ? 3.785 2.115 -13.181 1.00 88.00 110 HIS A O 1
ATOM 924 N N . ASN A 1 111 ? 4.083 4.252 -12.563 1.00 85.75 111 ASN A N 1
ATOM 925 C CA . ASN A 1 111 ? 4.764 4.682 -13.771 1.00 85.75 111 ASN A CA 1
ATOM 926 C C . ASN A 1 111 ? 6.276 4.789 -13.510 1.00 85.75 111 ASN A C 1
ATOM 928 O O . ASN A 1 111 ? 6.713 5.574 -12.667 1.00 85.75 111 ASN A O 1
ATOM 932 N N . ALA A 1 112 ? 7.075 3.985 -14.210 1.00 80.31 112 ALA A N 1
ATOM 933 C CA . ALA A 1 112 ? 8.503 3.845 -13.958 1.00 80.31 112 ALA A CA 1
ATOM 934 C C . ALA A 1 112 ? 9.294 5.083 -14.388 1.00 80.31 112 ALA A C 1
ATOM 936 O O . ALA A 1 112 ? 9.393 5.447 -15.567 1.00 80.31 112 ALA A O 1
ATOM 937 N N . ILE A 1 113 ? 9.909 5.719 -13.400 1.00 76.00 113 ILE A N 1
ATOM 938 C CA . ILE A 1 113 ? 10.573 7.008 -13.552 1.00 76.00 113 ILE A CA 1
ATOM 939 C C . ILE A 1 113 ? 11.884 6.812 -14.310 1.00 76.00 113 ILE A C 1
ATOM 941 O O . ILE A 1 113 ? 12.704 5.959 -13.974 1.00 76.00 113 ILE A O 1
ATOM 945 N N . GLY A 1 114 ? 12.108 7.639 -15.332 1.00 76.69 114 GLY A N 1
ATOM 946 C CA . GLY A 1 114 ? 13.299 7.554 -16.182 1.00 76.69 114 GLY A CA 1
ATOM 947 C C . GLY A 1 114 ? 13.237 6.452 -17.246 1.00 76.69 114 GLY A C 1
ATOM 948 O O . GLY A 1 114 ? 14.187 6.315 -18.020 1.00 76.69 114 GLY A O 1
ATOM 949 N N . LEU A 1 115 ? 12.126 5.709 -17.324 1.00 81.25 115 LEU A N 1
ATOM 950 C CA . LEU A 1 115 ? 11.896 4.655 -18.317 1.00 81.25 115 LEU A CA 1
ATOM 951 C C . LEU A 1 115 ? 10.725 4.948 -19.273 1.00 81.25 115 LEU A C 1
ATOM 953 O O . LEU A 1 115 ? 10.455 4.117 -20.132 1.00 81.25 115 LEU A O 1
ATOM 957 N N . ALA A 1 116 ? 10.067 6.112 -19.164 1.00 72.62 116 ALA A N 1
ATOM 958 C CA . ALA A 1 116 ? 8.851 6.479 -19.910 1.00 72.62 116 ALA A CA 1
ATOM 959 C C . ALA A 1 116 ? 8.923 6.230 -21.435 1.00 72.62 116 ALA A C 1
ATOM 961 O O . ALA A 1 116 ? 7.944 5.785 -22.027 1.00 72.62 116 ALA A O 1
ATOM 962 N N . ASP A 1 117 ? 10.092 6.449 -22.047 1.00 74.56 117 ASP A N 1
ATOM 963 C CA . ASP A 1 117 ? 10.320 6.294 -23.493 1.00 74.56 117 ASP A CA 1
ATOM 964 C C . ASP A 1 117 ? 11.165 5.057 -23.852 1.00 74.56 117 ASP A C 1
ATOM 966 O O . ASP A 1 117 ? 11.695 4.950 -24.961 1.00 74.56 117 ASP A O 1
ATOM 970 N N . GLN A 1 118 ? 11.363 4.140 -22.903 1.00 80.12 118 GLN A N 1
ATOM 971 C CA . GLN A 1 118 ? 12.198 2.959 -23.095 1.00 80.12 118 GLN A CA 1
ATOM 972 C C . GLN A 1 118 ? 11.343 1.715 -23.333 1.00 80.12 118 GLN A C 1
ATOM 974 O O . GLN A 1 118 ? 10.354 1.475 -22.644 1.00 80.12 118 GLN A O 1
ATOM 979 N N . ASP A 1 119 ? 11.769 0.894 -24.292 1.00 84.56 119 ASP A N 1
ATOM 980 C CA . ASP A 1 119 ? 11.231 -0.451 -24.481 1.00 84.56 119 ASP A CA 1
ATOM 981 C C . ASP A 1 119 ? 11.761 -1.345 -23.356 1.00 84.56 119 ASP A C 1
ATOM 983 O O . ASP A 1 119 ? 12.933 -1.731 -23.344 1.00 84.56 119 ASP A O 1
ATOM 987 N N . VAL A 1 120 ? 10.929 -1.580 -22.347 1.00 85.19 120 VAL A N 1
ATOM 988 C CA . VAL A 1 120 ? 11.295 -2.317 -21.138 1.00 85.19 120 VAL A CA 1
ATOM 989 C C . VAL A 1 120 ? 10.275 -3.400 -20.863 1.00 85.19 120 VAL A C 1
ATOM 991 O O . VAL A 1 120 ? 9.091 -3.253 -21.147 1.00 85.19 120 VAL A O 1
ATOM 994 N N . THR A 1 121 ? 10.732 -4.491 -20.263 1.00 87.81 121 THR A N 1
ATOM 995 C CA . THR A 1 121 ? 9.846 -5.569 -19.822 1.00 87.81 121 THR A CA 1
ATOM 996 C C . THR A 1 121 ? 9.960 -5.716 -18.319 1.00 87.81 121 THR A C 1
ATOM 998 O O . THR A 1 121 ? 11.072 -5.791 -17.789 1.00 87.81 121 THR A O 1
ATOM 1001 N N . LEU A 1 122 ? 8.828 -5.774 -17.621 1.00 87.56 122 LEU A N 1
ATOM 1002 C CA . LEU A 1 122 ? 8.821 -6.124 -16.206 1.00 87.56 122 LEU A CA 1
ATOM 1003 C C . LEU A 1 122 ? 9.388 -7.541 -16.029 1.00 87.56 122 LEU A C 1
ATOM 1005 O O . LEU A 1 122 ? 8.972 -8.479 -16.712 1.00 87.56 122 LEU A O 1
ATOM 1009 N N . ASP A 1 123 ? 10.357 -7.705 -15.127 1.00 86.25 123 ASP A N 1
ATOM 1010 C CA . ASP A 1 123 ? 10.891 -9.031 -14.832 1.00 86.25 123 ASP A CA 1
ATOM 1011 C C . ASP A 1 123 ? 9.795 -9.931 -14.230 1.00 86.25 123 ASP A C 1
ATOM 1013 O O . ASP A 1 123 ? 8.841 -9.455 -13.614 1.00 86.25 123 ASP A O 1
ATOM 1017 N N . ALA A 1 124 ? 9.908 -11.247 -14.419 1.00 76.50 124 ALA A N 1
ATOM 1018 C CA . ALA A 1 124 ? 8.855 -12.204 -14.084 1.00 76.50 124 ALA A CA 1
ATOM 1019 C C . ALA A 1 124 ? 8.384 -12.130 -12.623 1.00 76.50 124 ALA A C 1
ATOM 1021 O O . ALA A 1 124 ? 7.207 -12.394 -12.386 1.00 76.50 124 ALA A O 1
ATOM 1022 N N . GLU A 1 125 ? 9.294 -11.796 -11.706 1.00 86.12 125 GLU A N 1
ATOM 1023 C CA . GLU A 1 125 ? 9.077 -11.582 -10.266 1.00 86.12 125 GLU A CA 1
ATOM 1024 C C . GLU A 1 125 ? 9.453 -10.142 -9.867 1.00 86.12 125 GLU A C 1
ATOM 1026 O O . GLU A 1 125 ? 9.740 -9.845 -8.711 1.00 86.12 125 GLU A O 1
ATOM 1031 N N . GLY A 1 126 ? 9.501 -9.240 -10.851 1.00 86.94 126 GLY A N 1
ATOM 1032 C CA . GLY A 1 126 ? 10.061 -7.904 -10.707 1.00 86.94 126 GLY A CA 1
ATOM 1033 C C . GLY A 1 126 ? 9.191 -6.938 -9.912 1.00 86.94 126 GLY A C 1
ATOM 1034 O O . GLY A 1 126 ? 9.709 -5.905 -9.505 1.00 86.94 126 GLY A O 1
ATOM 1035 N N . ALA A 1 127 ? 7.910 -7.250 -9.694 1.00 92.69 127 ALA A N 1
ATOM 1036 C CA . ALA A 1 127 ? 6.987 -6.444 -8.900 1.00 92.69 127 ALA A CA 1
ATOM 1037 C C . ALA A 1 127 ? 6.800 -7.061 -7.509 1.00 92.69 127 ALA A C 1
ATOM 1039 O O . ALA A 1 127 ? 6.229 -8.146 -7.389 1.00 92.69 127 ALA A O 1
ATOM 1040 N N . THR A 1 128 ? 7.247 -6.376 -6.457 1.00 94.06 128 THR A N 1
ATOM 1041 C CA . THR A 1 128 ? 7.136 -6.874 -5.078 1.00 94.06 128 THR A CA 1
ATOM 1042 C C . THR A 1 128 ? 6.690 -5.787 -4.112 1.00 94.06 128 THR A C 1
ATOM 1044 O O . THR A 1 128 ? 7.139 -4.648 -4.209 1.00 94.06 128 THR A O 1
ATOM 1047 N N . ILE A 1 129 ? 5.845 -6.148 -3.146 1.00 94.19 129 ILE A N 1
ATOM 1048 C CA . ILE A 1 129 ? 5.625 -5.358 -1.929 1.00 94.19 129 ILE A CA 1
ATOM 1049 C C . ILE A 1 129 ? 6.456 -5.977 -0.818 1.00 94.19 129 ILE A C 1
ATOM 1051 O O . ILE A 1 129 ? 6.478 -7.196 -0.630 1.00 94.19 129 ILE A O 1
ATOM 1055 N N . ASN A 1 130 ? 7.150 -5.126 -0.081 1.00 93.88 130 ASN A N 1
ATOM 1056 C CA . ASN A 1 130 ? 8.076 -5.531 0.950 1.00 93.88 130 ASN A CA 1
ATOM 1057 C C . ASN A 1 130 ? 7.774 -4.795 2.246 1.00 93.88 130 ASN A C 1
ATOM 1059 O O . ASN A 1 130 ? 7.639 -3.572 2.251 1.00 93.88 130 ASN A O 1
ATOM 1063 N N . ILE A 1 131 ? 7.698 -5.555 3.337 1.00 94.62 131 ILE A N 1
ATOM 1064 C CA . ILE A 1 131 ? 7.525 -5.011 4.682 1.00 94.62 131 ILE A CA 1
ATOM 1065 C C . ILE A 1 131 ? 8.629 -5.568 5.568 1.00 94.62 131 ILE A C 1
ATOM 1067 O O . ILE A 1 131 ? 8.748 -6.785 5.718 1.00 94.62 131 ILE A O 1
ATOM 1071 N N . SER A 1 132 ? 9.410 -4.678 6.170 1.00 93.81 132 SER A N 1
ATOM 1072 C CA . SER A 1 132 ? 10.268 -5.005 7.307 1.00 93.81 132 SER A CA 1
ATOM 1073 C C . SER A 1 132 ? 9.547 -4.597 8.585 1.00 93.81 132 SER A C 1
ATOM 1075 O O . SER A 1 132 ? 9.150 -3.440 8.703 1.00 93.81 132 SER A O 1
ATOM 1077 N N . TYR A 1 133 ? 9.384 -5.519 9.532 1.00 94.50 133 TYR A N 1
ATOM 1078 C CA . TYR A 1 133 ? 8.616 -5.294 10.762 1.00 94.50 133 TYR A CA 1
ATOM 1079 C C . TYR A 1 133 ? 9.231 -6.034 11.958 1.00 94.50 133 TYR A C 1
ATOM 1081 O O . TYR A 1 133 ? 10.107 -6.889 11.789 1.00 94.50 133 TYR A O 1
ATOM 1089 N N . ASP A 1 134 ? 8.799 -5.689 13.174 1.00 92.50 134 ASP A N 1
ATOM 1090 C CA . ASP A 1 134 ? 9.263 -6.302 14.432 1.00 92.50 134 ASP A CA 1
ATOM 1091 C C . ASP A 1 134 ? 10.797 -6.314 14.598 1.00 92.50 134 ASP A C 1
ATOM 1093 O O . ASP A 1 134 ? 11.398 -7.303 15.033 1.00 92.50 134 ASP A O 1
ATOM 1097 N N . CYS A 1 135 ? 11.457 -5.211 14.246 1.00 90.38 135 CYS A N 1
ATOM 1098 C CA . CYS A 1 135 ? 12.909 -5.118 14.305 1.00 90.38 135 CYS A CA 1
ATOM 1099 C C . CYS A 1 135 ? 13.432 -5.128 15.756 1.00 90.38 135 CYS A C 1
ATOM 1101 O O . CYS A 1 135 ? 13.114 -4.257 16.564 1.00 90.38 135 CYS A O 1
ATOM 1103 N N . LYS A 1 136 ? 14.286 -6.103 16.088 1.00 91.00 136 LYS A N 1
ATOM 1104 C CA . LYS A 1 136 ? 14.998 -6.214 17.372 1.00 91.00 136 LYS A CA 1
ATOM 1105 C C . LYS A 1 136 ? 16.469 -6.515 17.126 1.00 91.00 136 LYS A C 1
ATOM 1107 O O . LYS A 1 136 ? 16.799 -7.404 16.341 1.00 91.00 136 LYS A O 1
ATOM 1112 N N . ASP A 1 137 ? 17.349 -5.774 17.796 1.00 86.94 137 ASP A N 1
ATOM 1113 C CA . ASP A 1 137 ? 18.806 -5.962 17.736 1.00 86.94 137 ASP A CA 1
ATOM 1114 C C . ASP A 1 137 ? 19.354 -6.075 16.296 1.00 86.94 137 ASP A C 1
ATOM 1116 O O . ASP A 1 137 ? 20.164 -6.946 15.990 1.00 86.94 137 ASP A O 1
ATOM 1120 N N . TYR A 1 138 ? 18.903 -5.183 15.401 1.00 82.00 138 TYR A N 1
ATOM 1121 C CA . TYR A 1 138 ? 19.259 -5.134 13.967 1.00 82.00 138 TYR A CA 1
ATOM 1122 C C . TYR A 1 138 ? 18.738 -6.294 13.101 1.00 82.00 138 TYR A C 1
ATOM 1124 O O . TYR A 1 138 ? 19.081 -6.388 11.923 1.00 82.00 138 TYR A O 1
ATOM 1132 N N . THR A 1 139 ? 17.880 -7.148 13.652 1.00 89.75 139 THR A N 1
ATOM 1133 C CA . THR A 1 139 ? 17.177 -8.214 12.929 1.00 89.75 139 THR A CA 1
ATOM 1134 C C . THR A 1 139 ? 15.701 -7.874 12.819 1.00 89.75 139 THR A C 1
ATOM 1136 O O . THR A 1 139 ? 15.058 -7.610 13.829 1.00 89.75 139 THR A O 1
ATOM 1139 N N . CYS A 1 140 ? 15.158 -7.910 11.607 1.00 91.75 140 CYS A N 1
ATOM 1140 C CA . CYS A 1 140 ? 13.743 -7.662 11.339 1.00 91.75 140 CYS A CA 1
ATOM 1141 C C . CYS A 1 140 ? 13.087 -8.917 10.777 1.00 91.75 140 CYS A C 1
ATOM 1143 O O . CYS A 1 140 ? 13.734 -9.696 10.069 1.00 91.75 140 CYS A O 1
ATOM 1145 N N . GLN A 1 141 ? 11.796 -9.082 11.044 1.00 92.88 141 GLN A N 1
ATOM 1146 C CA . GLN A 1 141 ? 10.967 -9.945 10.219 1.00 92.88 141 GLN A CA 1
ATOM 1147 C C . GLN A 1 141 ? 10.748 -9.271 8.863 1.00 92.88 141 GLN A C 1
ATOM 1149 O O . GLN A 1 141 ? 10.808 -8.044 8.743 1.00 92.88 141 GLN A O 1
ATOM 1154 N N . TYR A 1 142 ? 10.552 -10.082 7.826 1.00 91.12 142 TYR A N 1
ATOM 1155 C CA . TYR A 1 142 ? 10.464 -9.588 6.461 1.00 91.12 142 TYR A CA 1
ATOM 1156 C C . TYR A 1 142 ? 9.411 -10.344 5.666 1.00 91.12 142 TYR A C 1
ATOM 1158 O O . TYR A 1 142 ? 9.473 -11.569 5.556 1.00 91.12 142 TYR A O 1
ATOM 1166 N N . ILE A 1 143 ? 8.487 -9.598 5.065 1.00 91.81 143 ILE A N 1
ATOM 1167 C CA . ILE A 1 143 ? 7.539 -10.123 4.085 1.00 91.81 143 ILE A CA 1
ATOM 1168 C C . ILE A 1 143 ? 7.995 -9.693 2.695 1.00 91.81 143 ILE A C 1
ATOM 1170 O O . ILE A 1 143 ? 8.227 -8.511 2.436 1.00 91.81 143 ILE A O 1
ATOM 1174 N N . ASN A 1 144 ? 8.092 -10.664 1.787 1.00 92.06 144 ASN A N 1
ATOM 1175 C CA . ASN A 1 144 ? 8.262 -10.427 0.359 1.00 92.06 144 ASN A CA 1
ATOM 1176 C C . ASN A 1 144 ? 7.031 -10.925 -0.390 1.00 92.06 144 ASN A C 1
ATOM 1178 O O . ASN A 1 144 ? 6.887 -12.123 -0.636 1.00 92.06 144 ASN A O 1
ATOM 1182 N N . HIS A 1 145 ? 6.150 -10.002 -0.747 1.00 92.69 145 HIS A N 1
ATOM 1183 C CA . HIS A 1 145 ? 4.940 -10.295 -1.488 1.00 92.69 145 HIS A CA 1
ATOM 1184 C C . HIS A 1 145 ? 5.167 -10.037 -2.979 1.00 92.69 145 HIS A C 1
ATOM 1186 O O . HIS A 1 145 ? 5.092 -8.903 -3.451 1.00 92.69 145 HIS A O 1
ATOM 1192 N N . VAL A 1 146 ? 5.490 -11.100 -3.718 1.00 92.69 146 VAL A N 1
ATOM 1193 C CA . VAL A 1 146 ? 5.681 -11.035 -5.173 1.00 92.69 146 VAL A CA 1
ATOM 1194 C C . VAL A 1 146 ? 4.322 -10.920 -5.847 1.00 92.69 146 VAL A C 1
ATOM 1196 O O . VAL A 1 146 ? 3.494 -11.819 -5.715 1.00 92.69 146 VAL A O 1
ATOM 1199 N N . LEU A 1 147 ? 4.102 -9.830 -6.574 1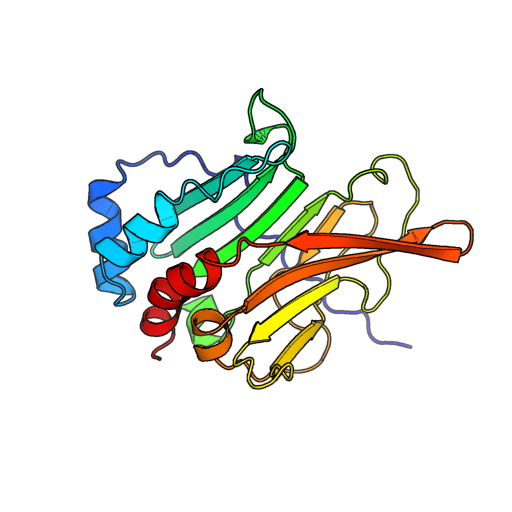.00 91.56 147 LEU A N 1
ATOM 1200 C CA . LEU A 1 147 ? 2.817 -9.467 -7.152 1.00 91.56 147 LEU A CA 1
ATOM 1201 C C . LEU A 1 147 ? 2.591 -10.118 -8.515 1.00 91.56 147 LEU A C 1
ATOM 1203 O O . LEU A 1 147 ? 3.474 -10.167 -9.373 1.00 91.56 147 LEU A O 1
ATOM 1207 N N . LEU A 1 148 ? 1.348 -10.524 -8.757 1.00 89.44 148 LEU A N 1
ATOM 1208 C CA . LEU A 1 148 ? 0.838 -10.728 -10.099 1.00 89.44 148 LEU A CA 1
ATOM 1209 C C . LEU A 1 148 ? 0.640 -9.348 -10.739 1.00 89.44 148 LEU A C 1
ATOM 1211 O O . LEU A 1 148 ? -0.304 -8.628 -10.407 1.00 89.44 148 LEU A O 1
ATOM 1215 N N . ALA A 1 149 ? 1.546 -8.972 -11.637 1.00 87.50 149 ALA A N 1
ATOM 1216 C CA . ALA A 1 149 ? 1.549 -7.663 -12.279 1.00 87.50 149 ALA A CA 1
ATOM 1217 C C . ALA A 1 149 ? 1.574 -7.760 -13.812 1.00 87.50 149 ALA A C 1
ATOM 1219 O O . ALA A 1 149 ? 2.101 -8.719 -14.380 1.00 87.50 149 ALA A O 1
ATOM 1220 N N . ARG A 1 150 ? 1.008 -6.748 -14.479 1.00 81.31 150 ARG A N 1
ATOM 1221 C CA . ARG A 1 150 ? 1.212 -6.476 -15.914 1.00 81.31 150 ARG A CA 1
ATOM 1222 C C . ARG A 1 150 ? 2.225 -5.347 -16.056 1.00 81.31 150 ARG A C 1
ATOM 1224 O O . ARG A 1 150 ? 2.197 -4.411 -15.258 1.00 81.31 150 ARG A O 1
ATOM 1231 N N . GLY A 1 151 ? 3.080 -5.440 -17.069 1.00 64.81 151 GLY A N 1
ATOM 1232 C CA . GLY A 1 151 ? 4.127 -4.460 -17.341 1.00 64.81 151 GLY A CA 1
ATOM 1233 C C . GLY A 1 151 ? 4.707 -4.663 -18.734 1.00 64.81 151 GLY A C 1
ATOM 1234 O O . GLY A 1 151 ? 5.831 -5.144 -18.874 1.00 64.81 151 GLY A O 1
ATOM 1235 N N . ASP A 1 152 ? 3.909 -4.328 -19.747 1.00 59.94 152 ASP A N 1
ATOM 1236 C CA . ASP A 1 152 ? 4.308 -4.363 -21.164 1.00 59.94 152 ASP A CA 1
ATOM 1237 C C . ASP A 1 152 ? 4.889 -3.000 -21.619 1.00 59.94 152 ASP A C 1
ATOM 1239 O O . ASP A 1 152 ? 5.264 -2.813 -22.772 1.00 59.94 152 ASP A O 1
ATOM 1243 N N . THR A 1 153 ? 4.935 -2.039 -20.693 1.00 68.00 153 THR A N 1
ATOM 1244 C CA . THR A 1 153 ? 5.415 -0.653 -20.799 1.00 68.00 153 THR A CA 1
ATOM 1245 C C . THR A 1 153 ? 6.091 -0.286 -19.461 1.00 68.00 153 THR A C 1
ATOM 1247 O O . THR A 1 153 ? 6.019 -1.078 -18.513 1.00 68.00 153 THR A O 1
ATOM 1250 N N . PRO A 1 154 ? 6.707 0.902 -19.292 1.00 78.81 154 PRO A N 1
ATOM 1251 C CA . PRO A 1 154 ? 7.129 1.389 -17.968 1.00 78.81 154 PRO A CA 1
ATOM 1252 C C . PRO A 1 154 ? 5.980 1.507 -16.944 1.00 78.81 154 PRO A C 1
ATOM 1254 O O . PRO A 1 154 ? 6.221 1.860 -15.795 1.00 78.81 154 PRO A O 1
ATOM 1257 N N . HIS A 1 155 ? 4.733 1.204 -17.316 1.00 86.25 155 HIS A N 1
ATOM 1258 C CA . HIS A 1 155 ? 3.589 1.184 -16.415 1.00 86.25 155 HIS A CA 1
ATOM 1259 C C . HIS A 1 155 ? 3.386 -0.210 -15.809 1.00 86.25 155 HIS A C 1
ATOM 1261 O O . HIS A 1 155 ? 3.037 -1.160 -16.507 1.00 86.25 155 HIS A O 1
ATOM 1267 N N . VAL A 1 156 ? 3.539 -0.320 -14.491 1.00 87.81 156 VAL A N 1
ATOM 1268 C CA . VAL A 1 156 ? 3.231 -1.528 -13.721 1.00 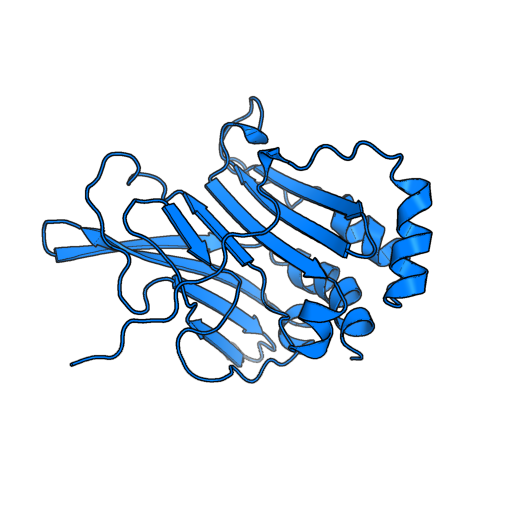87.81 156 VAL A CA 1
ATOM 1269 C C . VAL A 1 156 ? 1.884 -1.387 -13.028 1.00 87.81 156 VAL A C 1
ATOM 1271 O O . VAL A 1 156 ? 1.636 -0.412 -12.316 1.00 87.81 156 VAL A O 1
ATOM 1274 N N . ARG A 1 157 ? 1.020 -2.389 -13.211 1.00 88.69 157 ARG A N 1
ATOM 1275 C CA . ARG A 1 157 ? -0.268 -2.495 -12.514 1.00 88.69 157 ARG A CA 1
ATOM 1276 C C . ARG A 1 157 ? -0.436 -3.863 -11.876 1.00 88.69 157 ARG A C 1
ATOM 1278 O O . ARG A 1 157 ? -0.105 -4.881 -12.487 1.00 88.69 157 ARG A O 1
ATOM 1285 N N . SER A 1 158 ? -0.985 -3.884 -10.670 1.00 89.94 158 SER A N 1
ATOM 1286 C CA . SER A 1 158 ? -1.339 -5.103 -9.946 1.00 89.94 158 SER A CA 1
ATOM 1287 C C . SER A 1 158 ? -2.580 -4.863 -9.096 1.00 89.94 158 SER A C 1
ATOM 1289 O O . SER A 1 158 ? -2.736 -3.790 -8.524 1.00 89.94 158 SER A O 1
ATOM 1291 N N . ASP A 1 159 ? -3.428 -5.880 -8.962 1.00 88.12 159 ASP A N 1
ATOM 1292 C CA . ASP A 1 159 ? -4.582 -5.876 -8.057 1.00 88.12 159 ASP A CA 1
ATOM 1293 C C . ASP A 1 159 ? -4.236 -6.376 -6.640 1.00 88.12 159 ASP A C 1
ATOM 1295 O O . ASP A 1 159 ? -5.129 -6.748 -5.878 1.00 88.12 159 ASP A O 1
ATOM 1299 N N . GLY A 1 160 ? -2.944 -6.422 -6.295 1.00 88.56 160 GLY A N 1
ATOM 1300 C CA . GLY A 1 160 ? -2.459 -6.853 -4.982 1.00 88.56 160 GLY A CA 1
ATOM 1301 C C . GLY A 1 160 ? -2.435 -8.373 -4.798 1.00 88.56 160 GLY A C 1
ATOM 1302 O O . GLY A 1 160 ? -2.133 -8.856 -3.710 1.00 88.56 160 GLY A O 1
ATOM 1303 N N . ARG A 1 161 ? -2.777 -9.165 -5.826 1.00 88.44 161 ARG A N 1
ATOM 1304 C CA . ARG A 1 161 ? -2.688 -10.627 -5.731 1.00 88.44 161 ARG A CA 1
ATOM 1305 C C . ARG A 1 161 ? -1.240 -11.106 -5.824 1.00 88.44 161 ARG A C 1
ATOM 1307 O O . ARG A 1 161 ? -0.479 -10.583 -6.639 1.00 88.44 161 ARG A O 1
ATOM 1314 N N . PRO A 1 162 ? -0.881 -12.172 -5.089 1.00 88.81 162 PRO A N 1
ATOM 1315 C CA . PRO A 1 162 ? 0.421 -12.800 -5.243 1.00 88.81 162 PRO A CA 1
ATOM 1316 C C . PRO A 1 162 ? 0.552 -13.477 -6.613 1.00 88.81 162 PRO A C 1
ATOM 1318 O O . PRO A 1 162 ? -0.399 -14.066 -7.132 1.00 88.81 162 PRO A O 1
ATOM 1321 N N . LEU A 1 163 ? 1.760 -13.459 -7.172 1.00 86.12 163 LEU A N 1
ATOM 1322 C CA . LEU A 1 163 ? 2.119 -14.233 -8.361 1.00 86.12 163 LEU A CA 1
ATOM 1323 C C . LEU A 1 163 ? 2.076 -15.742 -8.084 1.00 86.12 163 LEU A C 1
ATOM 1325 O O . LEU A 1 163 ? 1.719 -16.529 -8.963 1.00 86.12 163 LEU A O 1
ATOM 1329 N N . PHE A 1 164 ? 2.431 -16.142 -6.860 1.00 81.00 164 PHE A N 1
ATOM 1330 C CA . PHE A 1 164 ? 2.513 -17.537 -6.440 1.00 81.00 164 PHE A CA 1
ATOM 1331 C C . PHE A 1 164 ? 1.684 -17.793 -5.179 1.00 81.00 164 PHE A C 1
ATOM 1333 O O . PHE A 1 164 ? 1.936 -17.188 -4.140 1.00 81.00 164 PHE A O 1
ATOM 1340 N N . GLY A 1 165 ? 0.761 -18.760 -5.252 1.00 73.38 165 GLY A N 1
ATOM 1341 C CA . GLY A 1 165 ? 0.033 -19.275 -4.084 1.00 73.38 165 GLY A CA 1
ATOM 1342 C C . GLY A 1 165 ? -0.726 -18.202 -3.298 1.00 73.38 165 GLY A C 1
ATOM 1343 O O . GLY A 1 165 ? -1.183 -17.220 -3.869 1.00 73.38 165 GLY A O 1
ATOM 1344 N N . SER A 1 166 ? -0.881 -18.408 -1.991 1.00 64.81 166 SER A N 1
ATOM 1345 C CA . SER A 1 166 ? -1.263 -17.374 -1.026 1.00 64.81 166 SER A CA 1
ATOM 1346 C C . SER A 1 166 ? -0.018 -16.935 -0.257 1.00 64.81 166 SER A C 1
ATOM 1348 O O . SER A 1 166 ? 0.817 -17.767 0.093 1.00 64.81 166 SER A O 1
ATOM 1350 N N . THR A 1 167 ? 0.115 -15.640 0.017 1.00 64.25 167 THR A N 1
ATOM 1351 C CA . THR A 1 167 ? 1.087 -15.155 1.004 1.00 64.25 167 THR A CA 1
ATOM 1352 C C . THR A 1 167 ? 0.372 -15.121 2.345 1.00 64.25 167 THR A C 1
ATOM 1354 O O . THR A 1 167 ? -0.618 -14.401 2.464 1.00 64.25 167 THR A O 1
ATOM 1357 N N . ASP A 1 168 ? 0.834 -15.902 3.323 1.00 66.44 168 ASP A N 1
ATOM 1358 C CA . ASP A 1 168 ? 0.358 -15.766 4.701 1.00 66.44 168 ASP A CA 1
ATOM 1359 C C . ASP A 1 168 ? 0.656 -14.331 5.145 1.00 66.44 168 ASP A C 1
ATOM 1361 O O . ASP A 1 168 ? 1.817 -13.916 5.187 1.00 66.44 168 ASP A O 1
ATOM 1365 N N . PHE A 1 169 ? -0.396 -13.543 5.367 1.00 75.94 169 PHE A N 1
ATOM 1366 C CA . PHE A 1 169 ? -0.266 -12.149 5.760 1.00 75.94 169 PHE A CA 1
ATOM 1367 C C . PHE A 1 169 ? -0.566 -11.995 7.245 1.00 75.94 169 PHE A C 1
ATOM 1369 O O . PHE A 1 169 ? -1.658 -12.333 7.706 1.00 75.94 169 PHE A O 1
ATOM 1376 N N . ASP A 1 170 ? 0.412 -11.466 7.973 1.00 84.38 170 ASP A N 1
ATOM 1377 C CA . ASP A 1 170 ? 0.244 -11.037 9.352 1.00 84.38 170 ASP A CA 1
ATOM 1378 C C . ASP A 1 170 ? -0.170 -9.561 9.365 1.00 84.38 170 ASP A C 1
ATOM 1380 O O . ASP A 1 170 ? 0.599 -8.696 8.946 1.00 84.38 170 ASP A O 1
ATOM 1384 N N . MET A 1 171 ? -1.386 -9.266 9.831 1.00 90.12 171 MET A N 1
ATOM 1385 C CA . MET A 1 171 ? -1.886 -7.891 9.909 1.00 90.12 171 MET A CA 1
ATOM 1386 C C . MET A 1 171 ? -1.025 -7.020 10.837 1.00 90.12 171 MET A C 1
ATOM 1388 O O . MET A 1 171 ? -0.843 -5.832 10.555 1.00 90.12 171 MET A O 1
ATOM 1392 N N . ASP A 1 172 ? -0.405 -7.605 11.872 1.00 90.00 172 ASP A N 1
ATOM 1393 C CA . ASP A 1 172 ? 0.516 -6.881 12.756 1.00 90.00 172 ASP A CA 1
ATOM 1394 C C . ASP A 1 172 ? 1.771 -6.388 12.002 1.00 90.00 172 ASP A C 1
ATOM 1396 O O . ASP A 1 172 ? 2.427 -5.447 12.456 1.00 90.00 172 ASP A O 1
ATOM 1400 N N . ALA A 1 173 ? 2.070 -6.920 10.808 1.00 92.88 173 ALA A N 1
ATOM 1401 C CA . ALA A 1 173 ? 3.154 -6.409 9.974 1.00 92.88 173 ALA A CA 1
ATOM 1402 C C . ALA A 1 173 ? 2.926 -4.955 9.535 1.00 92.88 173 ALA A C 1
ATOM 1404 O O . ALA A 1 173 ? 3.899 -4.215 9.442 1.00 92.88 173 ALA A O 1
ATOM 1405 N N . TYR A 1 174 ? 1.679 -4.506 9.315 1.00 94.12 174 TYR A N 1
ATOM 1406 C CA . TYR A 1 174 ? 1.410 -3.077 9.075 1.00 94.12 174 TYR A CA 1
ATOM 1407 C C . TYR A 1 174 ? 1.626 -2.241 10.335 1.00 94.12 174 TYR A C 1
ATOM 1409 O O . TYR A 1 174 ? 2.183 -1.148 10.274 1.00 94.12 174 TYR A O 1
ATOM 1417 N N . LYS A 1 175 ? 1.164 -2.747 11.480 1.00 94.94 175 LYS A N 1
ATOM 1418 C CA . LYS A 1 175 ? 1.226 -2.049 12.766 1.00 94.94 175 LYS A CA 1
ATOM 1419 C C . LYS A 1 175 ? 2.661 -1.790 13.213 1.00 94.94 175 LYS A C 1
ATOM 1421 O O . LYS A 1 175 ? 2.943 -0.718 13.738 1.00 94.94 175 LYS A O 1
ATOM 1426 N N . ASN A 1 176 ? 3.532 -2.774 13.005 1.00 94.06 176 ASN A N 1
ATOM 1427 C CA . ASN A 1 176 ? 4.925 -2.755 13.440 1.00 94.06 176 ASN A CA 1
ATOM 1428 C C . ASN A 1 176 ? 5.891 -2.565 12.259 1.00 94.06 176 ASN A C 1
ATOM 1430 O O . ASN A 1 176 ? 7.062 -2.943 12.364 1.00 94.06 176 ASN A O 1
ATOM 1434 N N . ALA A 1 177 ? 5.404 -2.052 11.123 1.00 93.75 177 A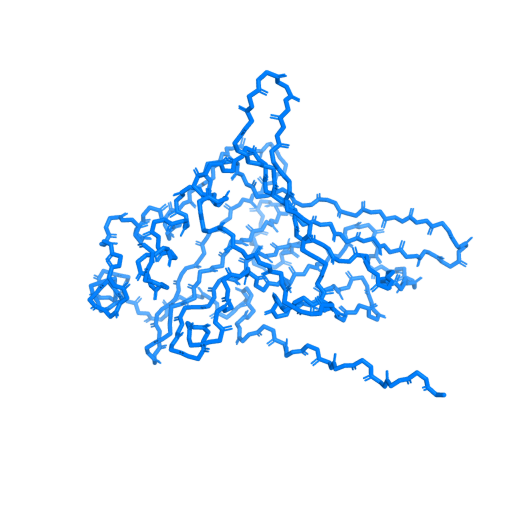LA A N 1
ATOM 1435 C CA . ALA A 1 177 ? 6.240 -1.790 9.963 1.00 93.75 177 ALA A CA 1
ATOM 1436 C C . ALA A 1 177 ? 7.273 -0.712 10.301 1.00 93.75 177 ALA A C 1
ATOM 1438 O O . ALA A 1 177 ? 6.931 0.382 10.733 1.00 93.75 177 ALA A O 1
ATOM 1439 N N . GLU A 1 178 ? 8.534 -1.029 10.048 1.00 92.06 178 GLU A N 1
ATOM 1440 C CA . GLU A 1 178 ? 9.649 -0.081 10.095 1.00 92.06 178 GLU A CA 1
ATOM 1441 C C . GLU A 1 178 ? 9.991 0.414 8.690 1.00 92.06 178 GLU A C 1
ATOM 1443 O O . GLU A 1 178 ? 10.553 1.487 8.527 1.00 92.06 178 GLU A O 1
ATOM 1448 N N . ARG A 1 179 ? 9.696 -0.396 7.661 1.00 92.31 179 ARG A N 1
ATOM 1449 C CA . ARG A 1 179 ? 9.802 -0.011 6.250 1.00 92.31 179 ARG A CA 1
ATOM 1450 C C . ARG A 1 179 ? 8.734 -0.712 5.440 1.00 92.31 179 ARG A C 1
ATOM 1452 O O . ARG A 1 179 ? 8.622 -1.936 5.511 1.00 92.31 179 ARG A O 1
ATOM 1459 N N . PHE A 1 180 ? 8.043 0.049 4.605 1.00 94.38 180 PHE A N 1
ATOM 1460 C CA . PHE A 1 180 ? 7.103 -0.469 3.621 1.00 94.38 180 PHE A CA 1
ATOM 1461 C C . PHE A 1 180 ? 7.473 0.094 2.250 1.00 94.38 180 PHE A C 1
ATOM 1463 O O . PHE A 1 180 ? 7.539 1.308 2.067 1.00 94.38 180 PHE A O 1
ATOM 1470 N N . PHE A 1 181 ? 7.736 -0.768 1.271 1.00 92.94 181 PHE A N 1
ATOM 1471 C CA . PHE A 1 181 ? 8.097 -0.315 -0.070 1.00 92.94 181 PHE A CA 1
ATOM 1472 C C . PHE A 1 181 ? 7.599 -1.248 -1.165 1.00 92.94 181 PHE A C 1
ATOM 1474 O O . PHE A 1 181 ? 7.404 -2.447 -0.967 1.00 92.94 181 PHE A O 1
ATOM 1481 N N . PHE A 1 182 ? 7.425 -0.670 -2.346 1.00 93.81 182 PHE A N 1
ATOM 1482 C CA . PHE A 1 182 ? 7.188 -1.377 -3.590 1.00 93.81 182 PHE A CA 1
ATOM 1483 C C . PHE A 1 182 ? 8.455 -1.352 -4.444 1.00 93.81 182 PHE A C 1
ATOM 1485 O O . PHE A 1 182 ? 9.077 -0.301 -4.606 1.00 93.81 182 PHE A O 1
ATOM 1492 N N . ASN A 1 183 ? 8.823 -2.495 -5.016 1.00 93.56 183 ASN A N 1
ATOM 1493 C CA . ASN A 1 183 ? 9.860 -2.583 -6.034 1.00 93.56 183 ASN A CA 1
ATOM 1494 C C . ASN A 1 183 ? 9.260 -2.962 -7.381 1.00 93.56 183 ASN A C 1
ATOM 1496 O O . ASN A 1 183 ? 8.471 -3.900 -7.464 1.00 93.56 183 ASN A O 1
ATOM 1500 N N . ALA A 1 184 ? 9.721 -2.291 -8.434 1.00 92.75 184 ALA A N 1
ATOM 1501 C CA . ALA A 1 184 ? 9.524 -2.693 -9.819 1.00 92.75 184 ALA A CA 1
ATOM 1502 C C . ALA A 1 184 ? 10.883 -2.845 -10.506 1.00 92.75 184 ALA A C 1
ATOM 1504 O O . ALA A 1 184 ? 11.620 -1.873 -10.667 1.00 92.75 184 ALA A O 1
ATOM 1505 N N . THR A 1 185 ? 11.222 -4.068 -10.906 1.00 92.44 185 THR A N 1
ATOM 1506 C CA . THR A 1 185 ? 12.462 -4.396 -11.612 1.00 92.44 185 THR A CA 1
ATOM 1507 C C . THR A 1 185 ? 12.177 -4.660 -13.080 1.00 92.44 185 THR A C 1
ATOM 1509 O O . THR A 1 185 ? 11.502 -5.624 -13.438 1.00 92.44 185 THR A O 1
ATOM 1512 N N . PHE A 1 186 ? 12.736 -3.811 -13.929 1.00 90.56 186 PHE A N 1
ATOM 1513 C CA . PHE A 1 186 ? 12.601 -3.853 -15.374 1.00 90.56 186 PHE A CA 1
ATOM 1514 C C . PHE A 1 186 ? 13.873 -4.382 -16.017 1.00 90.56 186 PHE A C 1
ATOM 1516 O O . PHE A 1 186 ? 14.986 -4.072 -15.587 1.00 90.56 186 PHE A O 1
ATOM 1523 N N . ARG A 1 187 ? 13.708 -5.140 -17.094 1.00 89.88 187 ARG A N 1
ATOM 1524 C CA . ARG A 1 187 ? 14.785 -5.552 -17.983 1.00 89.88 187 ARG A CA 1
ATOM 1525 C C . ARG A 1 187 ? 14.847 -4.599 -19.170 1.00 89.88 187 ARG A C 1
ATOM 1527 O O . ARG A 1 187 ? 13.867 -4.441 -19.894 1.00 89.88 187 ARG A O 1
ATOM 1534 N N . LEU A 1 188 ? 16.010 -3.983 -19.357 1.00 88.38 188 LEU A N 1
ATOM 1535 C CA . LEU A 1 188 ? 16.306 -3.092 -20.479 1.00 88.38 188 LEU A CA 1
ATOM 1536 C C . LEU A 1 188 ? 16.674 -3.902 -21.743 1.00 88.38 188 LEU A C 1
ATOM 1538 O O . LEU A 1 188 ? 17.097 -5.057 -21.611 1.00 88.38 188 LEU A O 1
ATOM 1542 N N . PRO A 1 189 ? 16.638 -3.314 -22.959 1.00 85.25 189 PRO A N 1
ATOM 1543 C CA . PRO A 1 189 ? 16.960 -4.018 -24.211 1.00 85.25 189 PRO A CA 1
ATOM 1544 C C . PRO A 1 189 ? 18.365 -4.641 -24.249 1.00 85.25 189 PRO A C 1
ATOM 1546 O O . PRO A 1 189 ? 18.603 -5.627 -24.941 1.00 85.25 189 PRO A O 1
ATOM 1549 N N . GLY A 1 190 ? 19.307 -4.091 -23.474 1.00 85.94 190 GLY A N 1
ATOM 1550 C CA . GLY A 1 190 ? 20.665 -4.626 -23.309 1.00 85.94 190 GLY A CA 1
ATOM 1551 C C . GLY A 1 190 ? 20.793 -5.763 -22.285 1.00 85.94 190 GLY A C 1
ATOM 1552 O O . GLY A 1 190 ? 21.900 -6.237 -22.043 1.00 85.94 190 GLY A O 1
ATOM 1553 N N . GLY A 1 191 ? 19.692 -6.181 -21.654 1.00 84.75 191 GLY A N 1
ATOM 1554 C CA . GLY A 1 191 ? 19.651 -7.228 -20.632 1.00 84.75 191 GLY A CA 1
ATOM 1555 C C . GLY A 1 191 ? 20.021 -6.777 -19.216 1.00 84.75 191 GLY A C 1
ATOM 1556 O O . GLY A 1 191 ? 19.937 -7.587 -18.293 1.00 84.75 191 GLY A O 1
ATOM 1557 N N . SER A 1 192 ? 20.406 -5.512 -19.019 1.00 89.94 192 SER A N 1
ATOM 1558 C CA . SER A 1 192 ? 20.594 -4.927 -17.688 1.00 89.94 192 SER A CA 1
ATOM 1559 C C . SER A 1 192 ? 19.261 -4.771 -16.955 1.00 89.94 192 SER A C 1
ATOM 1561 O O . SER A 1 192 ? 18.209 -4.608 -17.576 1.00 89.94 192 SER A O 1
ATOM 1563 N N . LEU A 1 193 ? 19.318 -4.822 -15.622 1.00 90.75 193 LEU A N 1
ATOM 1564 C CA . LEU A 1 193 ? 18.161 -4.607 -14.759 1.00 90.75 193 LEU A CA 1
ATOM 1565 C C . LEU A 1 193 ? 18.145 -3.172 -14.230 1.00 90.75 193 LEU A C 1
ATOM 1567 O O . LEU A 1 193 ? 19.189 -2.617 -13.885 1.00 90.75 193 LEU A O 1
ATOM 1571 N N . HIS A 1 194 ? 16.952 -2.598 -14.151 1.00 89.56 194 HIS A N 1
ATOM 1572 C CA . HIS A 1 194 ? 16.682 -1.308 -13.539 1.00 89.56 194 HIS A CA 1
ATOM 1573 C C . HIS A 1 194 ? 15.570 -1.475 -12.507 1.00 89.56 194 HIS A C 1
ATOM 1575 O O . HIS A 1 194 ? 14.481 -1.919 -12.859 1.00 89.56 194 HIS A O 1
ATOM 1581 N N . THR A 1 195 ? 15.830 -1.115 -11.252 1.00 90.75 195 THR A N 1
ATOM 1582 C CA . THR A 1 195 ? 14.846 -1.239 -10.171 1.00 90.75 195 THR A CA 1
ATOM 1583 C C . THR A 1 195 ? 14.402 0.138 -9.703 1.00 90.75 195 THR A C 1
ATOM 1585 O O . THR A 1 195 ? 15.227 0.981 -9.350 1.00 90.75 195 THR A O 1
ATOM 1588 N N . ASN A 1 196 ? 13.093 0.366 -9.694 1.00 89.50 196 ASN A N 1
ATOM 1589 C CA . ASN A 1 196 ? 12.470 1.472 -8.980 1.00 89.50 196 ASN A CA 1
ATOM 1590 C C . ASN A 1 196 ? 12.009 0.969 -7.615 1.00 89.50 196 ASN A C 1
ATOM 1592 O O . ASN A 1 196 ? 11.320 -0.044 -7.541 1.00 89.50 196 ASN A O 1
ATOM 1596 N N . THR A 1 197 ? 12.400 1.681 -6.559 1.00 89.62 197 THR A N 1
ATOM 1597 C CA . THR A 1 197 ? 11.960 1.427 -5.184 1.00 89.62 197 THR A CA 1
ATOM 1598 C C . THR A 1 197 ? 11.163 2.627 -4.707 1.00 89.62 197 THR A C 1
ATOM 1600 O O . THR A 1 197 ? 11.677 3.747 -4.698 1.00 89.62 197 THR A O 1
ATOM 1603 N N . LEU A 1 198 ? 9.909 2.391 -4.343 1.00 87.81 198 LEU A N 1
ATOM 1604 C CA . LEU A 1 198 ? 8.961 3.411 -3.918 1.00 87.81 198 LEU A CA 1
ATOM 1605 C C . LEU A 1 198 ? 8.619 3.148 -2.460 1.00 87.81 198 LEU A C 1
ATOM 1607 O O . LEU A 1 198 ? 8.097 2.086 -2.123 1.00 87.81 198 LEU A O 1
ATOM 1611 N N . TYR A 1 199 ? 8.948 4.110 -1.606 1.00 86.69 199 TYR A N 1
ATOM 1612 C CA . TYR A 1 199 ? 8.737 4.018 -0.168 1.00 86.69 199 TYR A CA 1
ATOM 1613 C C . TYR A 1 199 ? 7.378 4.603 0.195 1.00 86.69 199 TYR A C 1
ATOM 1615 O O . TYR A 1 199 ? 7.037 5.704 -0.230 1.00 86.69 199 TYR A O 1
ATOM 1623 N N . LEU A 1 200 ? 6.629 3.862 1.001 1.00 90.44 200 LEU A N 1
ATOM 1624 C CA . LEU A 1 200 ? 5.527 4.399 1.780 1.00 90.44 200 LEU A CA 1
ATOM 1625 C C . LEU A 1 200 ? 6.132 4.945 3.077 1.00 90.44 200 LEU A C 1
ATOM 1627 O O . LEU A 1 200 ? 6.943 4.254 3.693 1.00 90.44 200 LEU A O 1
ATOM 1631 N N . PHE A 1 201 ? 5.786 6.172 3.469 1.00 90.12 201 PHE A N 1
ATOM 1632 C CA . PHE A 1 201 ? 6.348 6.771 4.683 1.00 90.12 201 PHE A CA 1
ATOM 1633 C C . PHE A 1 201 ? 6.081 5.920 5.924 1.00 90.12 201 PHE A C 1
ATOM 1635 O O . PHE A 1 201 ? 4.991 5.372 6.080 1.00 90.12 201 PHE A O 1
ATOM 1642 N N . ASP A 1 202 ? 7.085 5.835 6.799 1.00 89.06 202 ASP A N 1
ATOM 1643 C CA . ASP A 1 202 ? 7.170 4.825 7.859 1.00 89.06 202 ASP A CA 1
ATOM 1644 C C . ASP A 1 202 ? 6.011 4.907 8.872 1.00 89.06 202 ASP A C 1
ATOM 1646 O O . ASP A 1 202 ? 5.620 3.897 9.455 1.00 89.06 202 ASP A O 1
ATOM 1650 N N . ASP A 1 203 ? 5.391 6.078 9.050 1.00 91.38 203 ASP A N 1
ATOM 1651 C CA . ASP A 1 203 ? 4.267 6.259 9.973 1.00 91.38 203 ASP A CA 1
ATOM 1652 C C . ASP A 1 203 ? 2.892 5.914 9.366 1.00 91.38 203 ASP A C 1
ATOM 1654 O O . ASP A 1 203 ? 1.921 5.708 10.103 1.00 91.38 203 ASP A O 1
ATOM 1658 N N . PHE A 1 204 ? 2.782 5.826 8.036 1.00 94.44 204 PHE A N 1
ATOM 1659 C CA . PHE A 1 204 ? 1.521 5.540 7.351 1.00 94.44 204 PHE A CA 1
ATOM 1660 C C . PHE A 1 204 ? 1.033 4.087 7.524 1.00 94.44 204 PHE A C 1
ATOM 1662 O O . PHE A 1 204 ? -0.159 3.914 7.804 1.00 94.44 204 PHE A O 1
ATOM 1669 N N . PRO A 1 205 ? 1.883 3.036 7.440 1.00 95.50 205 PRO A N 1
ATOM 1670 C CA . PRO A 1 205 ? 1.491 1.648 7.702 1.00 95.50 205 PRO A CA 1
ATOM 1671 C C . PRO A 1 205 ? 0.705 1.455 9.006 1.00 95.50 205 PRO A C 1
ATOM 1673 O O . PRO A 1 205 ? -0.347 0.815 9.018 1.00 95.50 205 PRO A O 1
ATOM 1676 N N . ALA A 1 206 ? 1.157 2.075 10.097 1.00 95.44 206 ALA A N 1
ATOM 1677 C CA . ALA A 1 206 ? 0.491 1.964 11.389 1.00 95.44 206 ALA A CA 1
ATOM 1678 C C . ALA A 1 206 ? -0.875 2.676 11.421 1.00 95.44 206 ALA A C 1
ATOM 1680 O O . ALA A 1 206 ? -1.757 2.271 12.180 1.00 95.44 206 ALA A O 1
ATOM 1681 N N . LYS A 1 207 ? -1.082 3.720 10.603 1.00 96.38 207 LYS A N 1
ATOM 1682 C CA . LYS A 1 207 ? -2.388 4.388 10.457 1.00 96.38 207 LYS A CA 1
ATOM 1683 C C . LYS A 1 207 ? -3.346 3.526 9.646 1.00 96.38 207 LYS A C 1
ATOM 1685 O O . LYS A 1 207 ? -4.444 3.241 10.120 1.00 96.38 207 LYS A O 1
ATOM 1690 N N . ILE A 1 208 ? -2.918 3.055 8.471 1.00 96.69 208 ILE A N 1
ATOM 1691 C CA . ILE A 1 208 ? -3.767 2.225 7.608 1.00 96.69 208 ILE A CA 1
ATOM 1692 C C . ILE A 1 208 ? -4.107 0.886 8.273 1.00 96.69 208 ILE A C 1
ATOM 1694 O O . ILE A 1 208 ? -5.229 0.408 8.128 1.00 96.69 208 ILE A O 1
ATOM 1698 N N . HIS A 1 209 ? -3.215 0.340 9.109 1.00 97.12 209 HIS A N 1
ATOM 1699 C CA . HIS A 1 209 ? -3.508 -0.808 9.971 1.00 97.12 209 HIS A CA 1
ATOM 1700 C C . HIS A 1 209 ? -4.797 -0.619 10.781 1.00 97.12 209 HIS A C 1
ATOM 1702 O O . HIS A 1 209 ? -5.622 -1.523 10.834 1.00 97.12 209 HIS A O 1
ATOM 1708 N N . LYS A 1 210 ? -5.006 0.549 11.401 1.00 97.44 210 LYS A N 1
ATOM 1709 C CA . LYS A 1 210 ? -6.189 0.797 12.243 1.00 97.44 210 LYS A CA 1
ATOM 1710 C C . LYS A 1 210 ? -7.497 0.870 11.456 1.00 97.44 210 LYS A C 1
ATOM 1712 O O . LYS A 1 210 ? -8.567 0.734 12.040 1.00 97.44 210 LYS A O 1
ATOM 1717 N N . VAL A 1 211 ? -7.410 1.070 10.144 1.00 97.00 211 VAL A N 1
ATOM 1718 C CA . VAL A 1 211 ? -8.548 0.998 9.226 1.00 97.00 211 VAL A CA 1
ATOM 1719 C C . VAL A 1 211 ? -8.736 -0.443 8.737 1.00 97.00 211 VAL A C 1
ATOM 1721 O O . VAL A 1 211 ? -9.844 -0.969 8.777 1.00 97.00 211 VAL A O 1
ATOM 1724 N N . LEU A 1 212 ? -7.661 -1.121 8.326 1.00 96.44 212 LEU A N 1
ATOM 1725 C CA . LEU A 1 212 ? -7.731 -2.468 7.752 1.00 96.44 212 LEU A CA 1
ATOM 1726 C C . LEU A 1 212 ? -8.015 -3.559 8.792 1.00 96.44 212 LEU A C 1
ATOM 1728 O O . LEU A 1 212 ? -8.862 -4.410 8.549 1.00 96.44 212 LEU A O 1
ATOM 1732 N N . ALA A 1 213 ? -7.350 -3.547 9.946 1.00 96.06 213 ALA A N 1
ATOM 1733 C CA . ALA A 1 213 ? -7.509 -4.577 10.973 1.00 96.06 213 ALA A CA 1
ATOM 1734 C C . ALA A 1 213 ? -8.983 -4.828 11.355 1.00 96.06 213 ALA A C 1
ATOM 1736 O O . ALA A 1 213 ? -9.448 -5.952 11.145 1.00 96.06 213 ALA A O 1
ATOM 1737 N N . PRO A 1 214 ? -9.773 -3.816 11.776 1.00 96.19 214 PRO A N 1
ATOM 1738 C CA . PRO A 1 214 ? -11.178 -4.041 12.111 1.00 96.19 214 PRO A CA 1
ATOM 1739 C C . PRO A 1 214 ? -12.020 -4.474 10.903 1.00 96.19 214 PRO A C 1
ATOM 1741 O O . PRO A 1 214 ? -12.869 -5.353 11.045 1.00 96.19 214 PRO A O 1
ATOM 1744 N N . ALA A 1 215 ? -11.753 -3.935 9.705 1.00 94.38 215 ALA A N 1
ATOM 1745 C CA . ALA A 1 215 ? -12.491 -4.293 8.490 1.00 94.38 215 ALA A CA 1
ATOM 1746 C C . ALA A 1 215 ? -12.341 -5.777 8.122 1.00 94.38 215 ALA A C 1
ATOM 1748 O O . ALA A 1 215 ? -13.278 -6.392 7.614 1.00 94.38 215 ALA A O 1
ATOM 1749 N N . PHE A 1 216 ? -11.169 -6.353 8.395 1.00 92.88 216 PHE A N 1
ATOM 1750 C CA . PHE A 1 216 ? -10.846 -7.751 8.117 1.00 92.88 216 PHE A CA 1
ATOM 1751 C C . PHE A 1 216 ? -10.990 -8.669 9.349 1.00 92.88 216 PHE A C 1
ATOM 1753 O O . PHE A 1 216 ? -10.733 -9.866 9.240 1.00 92.88 216 PHE A O 1
ATOM 1760 N N . GLY A 1 217 ? -11.447 -8.144 10.494 1.00 90.19 217 GLY A N 1
ATOM 1761 C CA . GLY A 1 217 ? -11.753 -8.923 11.700 1.00 90.19 217 GLY A CA 1
ATOM 1762 C C . GLY A 1 217 ? -10.555 -9.273 12.592 1.00 90.19 217 GLY A C 1
ATOM 1763 O O . GLY A 1 217 ? -10.610 -10.298 13.276 1.00 90.19 217 GLY A O 1
ATOM 1764 N N . TYR A 1 218 ? -9.501 -8.452 12.572 1.00 88.12 218 TYR A N 1
ATOM 1765 C CA . TYR A 1 218 ? -8.321 -8.549 13.444 1.00 88.12 218 TYR A CA 1
ATOM 1766 C C . TYR A 1 218 ? -8.451 -7.681 14.702 1.00 88.12 218 TYR A C 1
ATOM 1768 O O . TYR A 1 218 ? -9.078 -6.597 14.624 1.00 88.12 218 TYR A O 1
#